Protein AF-A0A455R563-F1 (afdb_monomer_lite)

pLDDT: mean 90.57, std 9.28, range [44.03, 96.81]

Radius of gyration: 31.34 Å; chains: 1; bounding box: 54×51×94 Å

Organism: NCBI:txid1055105

Secondary structure (DSSP, 8-state):
-HHHHHHHHHHHHHHHS--TTS-HHHHHHHHHHHHHHHHHHHHHHHHHHHHHHHHHHHHHHHHHHHHHTTTSPPPHHHHHHHHHHHHHS-HHHHHHHHHHHHHHT-HHHHHHHHT-S-GGGT---SS-HHHHHHHHHHHH-TTHHHHHHHHHHHHHHHHHHHHHHHHHHHHT--HHHHHHHHHHHHHHHHHHHHHHHHHHHTT--

Foldseek 3Di:
DVLLVVLLVVLCCLLVVPDPVDDPLRSLQVSVVSLVVSLVVLVVVLVVLVVVLVVLLVVLVVVLCVLLVLPPDDDPVLLLVLLVVLQPDDLVVSQVVLLVCLQVSVSRSLSSCVPPPDVVSNDDHPDDSVVSVVSNSCVRPVCSVVSNVVSVVVSVVSVVSSVVSNVVSVVSHDVVSNVVSVVVVVVVVVVVVVCVVVVVVVVPD

Sequence (205 aa):
MGQLSSLYDSLATLHDTPDPSRTKESRALRYKQQHETATKKATQLLERATANREQLIQDARAAAYERTGLNQTLPHAEAQEMRAALRELSEEDRTKALQRASQAGDAKLLKAVLDAPSPVLIGPISMPLNTMVDVMLDNAAPDHRQDIQDAESAFTHFEIALEAFTTSTEGMRDPLLEAAAEQQQEAITKAERDLDSGGLESAAA

Structure (mmCIF, N/CA/C/O backbone):
data_AF-A0A455R563-F1
#
_entry.id   AF-A0A455R563-F1
#
loop_
_atom_site.group_PDB
_atom_site.id
_atom_site.type_symbol
_atom_site.label_atom_id
_atom_site.label_alt_id
_atom_site.label_comp_id
_atom_site.label_asym_id
_atom_site.label_entity_id
_atom_site.label_seq_id
_atom_site.pdbx_PDB_ins_code
_atom_site.Cartn_x
_atom_site.Cartn_y
_atom_site.Cartn_z
_atom_site.occupancy
_atom_site.B_iso_or_equiv
_atom_site.auth_seq_id
_atom_site.auth_comp_id
_atom_site.auth_asym_id
_atom_site.auth_atom_id
_atom_site.pdbx_PDB_model_num
ATOM 1 N N . MET A 1 1 ? 1.875 -9.307 -12.340 1.00 59.72 1 MET A N 1
ATOM 2 C CA . MET A 1 1 ? 3.165 -9.814 -12.868 1.00 59.72 1 MET A CA 1
ATOM 3 C C . MET A 1 1 ? 3.257 -9.813 -14.397 1.00 59.72 1 MET A C 1
ATOM 5 O O . MET A 1 1 ? 4.255 -9.324 -14.903 1.00 59.72 1 MET A O 1
ATOM 9 N N . GLY A 1 2 ? 2.245 -10.271 -15.153 1.00 78.44 2 GLY A N 1
ATOM 10 C CA . GLY A 1 2 ? 2.353 -10.403 -16.624 1.00 78.44 2 GLY A CA 1
ATOM 11 C C . GLY A 1 2 ? 2.725 -9.128 -17.403 1.00 78.44 2 GLY A C 1
ATOM 12 O O . GLY A 1 2 ? 3.414 -9.210 -18.412 1.00 78.44 2 GLY A O 1
ATOM 13 N N . GLN A 1 3 ? 2.342 -7.942 -16.917 1.00 85.19 3 GLN A N 1
ATOM 14 C CA . GLN A 1 3 ? 2.679 -6.678 -17.586 1.00 85.19 3 GLN A CA 1
ATOM 15 C C . GLN A 1 3 ? 4.156 -6.284 -17.423 1.00 85.19 3 GLN A C 1
ATOM 17 O O . GLN A 1 3 ? 4.771 -5.908 -18.415 1.00 85.19 3 GLN A O 1
ATOM 22 N N . LEU A 1 4 ? 4.751 -6.429 -16.230 1.00 88.00 4 LEU A N 1
ATOM 23 C CA . LEU A 1 4 ? 6.190 -6.177 -16.027 1.00 88.00 4 LEU A CA 1
ATOM 24 C C . LEU A 1 4 ? 7.048 -7.152 -16.844 1.00 88.00 4 LEU A C 1
ATOM 26 O O . LEU A 1 4 ? 7.978 -6.713 -17.510 1.00 88.00 4 LEU A O 1
ATOM 30 N N . SER A 1 5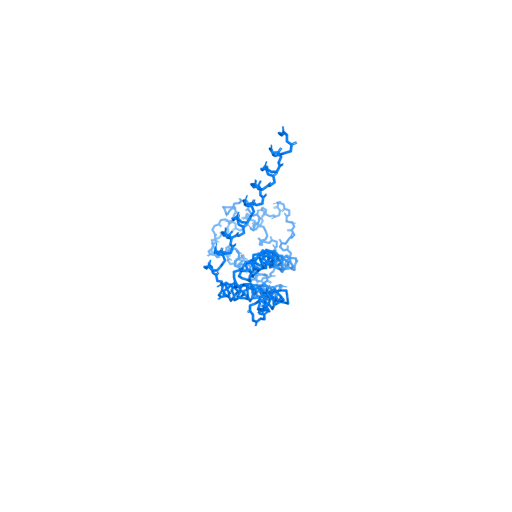 ? 6.674 -8.438 -16.880 1.00 89.88 5 SER A N 1
ATOM 31 C CA . SER A 1 5 ? 7.341 -9.434 -17.735 1.00 89.88 5 SER A CA 1
ATOM 32 C C . SER A 1 5 ? 7.300 -9.023 -19.205 1.00 89.88 5 SER A C 1
ATOM 34 O O . SER A 1 5 ? 8.330 -8.987 -19.854 1.00 89.88 5 SER A O 1
ATOM 36 N N . SER A 1 6 ? 6.138 -8.602 -19.719 1.00 91.75 6 SER A N 1
ATOM 37 C CA . SER A 1 6 ? 6.033 -8.183 -21.124 1.00 91.75 6 SER A CA 1
ATOM 38 C C . SER A 1 6 ? 6.887 -6.954 -21.469 1.00 91.75 6 SER A C 1
ATOM 40 O O . SER A 1 6 ? 7.388 -6.843 -22.587 1.00 91.75 6 SER A O 1
ATOM 42 N N . LEU A 1 7 ? 7.065 -6.028 -20.516 1.00 93.44 7 LEU A N 1
ATOM 43 C CA . LEU A 1 7 ? 7.944 -4.870 -20.689 1.00 93.44 7 LEU A CA 1
ATOM 44 C C . LEU A 1 7 ? 9.408 -5.310 -20.718 1.00 93.44 7 LEU A C 1
ATOM 46 O O . LEU A 1 7 ? 10.158 -4.854 -21.578 1.00 93.44 7 LEU A O 1
ATOM 50 N N . TYR A 1 8 ? 9.783 -6.215 -19.812 1.00 94.69 8 TYR A N 1
ATOM 51 C CA . TYR A 1 8 ? 11.108 -6.816 -19.779 1.00 94.69 8 TYR A CA 1
ATOM 52 C C . TYR A 1 8 ? 11.423 -7.548 -21.085 1.00 94.69 8 TYR A C 1
ATOM 54 O O . TYR A 1 8 ? 12.408 -7.223 -21.736 1.00 94.69 8 TYR A O 1
ATOM 62 N N . ASP A 1 9 ? 10.550 -8.456 -21.522 1.00 94.31 9 ASP A N 1
ATOM 63 C CA . ASP A 1 9 ? 10.745 -9.269 -22.726 1.00 94.31 9 ASP A CA 1
ATOM 64 C C . ASP A 1 9 ? 10.902 -8.395 -23.979 1.00 94.31 9 ASP A C 1
ATOM 66 O O . ASP A 1 9 ? 11.721 -8.677 -24.856 1.00 94.31 9 ASP A O 1
ATOM 70 N N . SER A 1 10 ? 10.156 -7.287 -24.053 1.00 92.81 10 SER A N 1
ATOM 71 C CA . SER A 1 10 ? 10.288 -6.318 -25.142 1.00 92.81 10 SER A CA 1
ATOM 72 C C . SER A 1 10 ? 11.655 -5.626 -25.150 1.00 92.81 10 SER A C 1
ATOM 74 O O . SER A 1 10 ? 12.186 -5.365 -26.230 1.00 92.81 10 SER A O 1
ATOM 76 N N . LEU A 1 11 ? 12.211 -5.295 -23.983 1.00 94.62 11 LEU A N 1
ATOM 77 C CA . LEU A 1 11 ? 13.533 -4.674 -23.867 1.00 94.62 11 LEU A CA 1
ATOM 78 C C . LEU A 1 11 ? 14.648 -5.692 -24.109 1.00 94.62 11 LEU A C 1
ATOM 80 O O . LEU A 1 11 ? 15.546 -5.422 -24.905 1.00 94.62 11 LEU A O 1
ATOM 84 N N . ALA A 1 12 ? 14.533 -6.882 -23.523 1.00 93.88 12 ALA A N 1
ATOM 85 C CA . ALA A 1 12 ? 15.448 -7.994 -23.746 1.00 93.88 12 ALA A CA 1
ATOM 86 C C . ALA A 1 12 ? 15.523 -8.353 -25.236 1.00 93.88 12 ALA A C 1
ATOM 88 O O . ALA A 1 12 ? 16.609 -8.471 -25.786 1.00 93.88 12 ALA A O 1
ATOM 89 N N . THR A 1 13 ? 14.390 -8.392 -25.946 1.00 93.75 13 THR A N 1
ATOM 90 C CA . THR A 1 13 ? 14.379 -8.621 -27.402 1.00 93.75 13 THR A CA 1
ATOM 91 C C . THR A 1 13 ? 15.177 -7.551 -28.156 1.00 93.75 13 THR A C 1
ATOM 93 O O . THR A 1 13 ? 15.953 -7.880 -29.052 1.00 93.75 13 THR A O 1
ATOM 96 N N . LEU A 1 14 ? 15.024 -6.267 -27.806 1.00 91.50 14 LEU A N 1
ATOM 97 C CA . LEU A 1 14 ? 15.777 -5.180 -28.447 1.00 91.50 14 LEU A CA 1
ATOM 98 C C . LEU A 1 14 ? 17.282 -5.268 -28.182 1.00 91.50 14 LEU A C 1
ATOM 100 O O . LEU A 1 14 ? 18.069 -4.891 -29.051 1.00 91.50 14 LEU A O 1
ATOM 104 N N . HIS A 1 15 ? 17.658 -5.744 -26.998 1.00 91.50 15 HIS A N 1
ATOM 105 C CA . HIS A 1 15 ? 19.042 -5.923 -26.587 1.00 91.50 15 HIS A CA 1
ATOM 106 C C . HIS A 1 15 ? 19.681 -7.163 -27.242 1.00 91.50 15 HIS A C 1
ATOM 108 O O . HIS A 1 15 ? 20.734 -7.061 -27.871 1.00 91.50 15 HIS A O 1
ATOM 114 N N . ASP A 1 16 ? 19.012 -8.314 -27.167 1.00 92.00 16 ASP A N 1
ATOM 115 C CA . ASP A 1 16 ? 19.553 -9.622 -27.556 1.00 92.00 16 ASP A CA 1
ATOM 116 C C . ASP A 1 16 ? 19.431 -9.906 -29.058 1.00 92.00 16 ASP A C 1
ATOM 118 O O . ASP A 1 16 ? 20.222 -10.669 -29.617 1.00 92.00 16 ASP A O 1
ATOM 122 N N . THR A 1 17 ? 18.468 -9.275 -29.740 1.00 90.94 17 THR A N 1
ATOM 123 C CA . THR A 1 17 ? 18.277 -9.399 -31.197 1.00 90.94 17 THR A CA 1
ATOM 124 C C . THR A 1 17 ? 18.454 -8.054 -31.910 1.00 90.94 17 THR A C 1
ATOM 126 O O . THR A 1 17 ? 17.503 -7.479 -32.450 1.00 90.94 17 THR A O 1
ATOM 129 N N . PRO A 1 18 ? 19.684 -7.509 -31.929 1.00 84.44 18 PRO A N 1
ATOM 130 C CA . PRO A 1 18 ? 19.941 -6.207 -32.514 1.00 84.44 18 PRO A CA 1
ATOM 131 C C . PRO A 1 18 ? 19.769 -6.235 -34.037 1.00 84.44 18 PRO A C 1
ATOM 133 O O . PRO A 1 18 ? 20.354 -7.058 -34.740 1.00 84.44 18 PRO A O 1
ATOM 136 N N . ASP A 1 19 ? 19.013 -5.269 -34.557 1.00 87.31 19 ASP A N 1
ATOM 137 C CA . ASP A 1 19 ? 18.806 -5.070 -35.993 1.00 87.31 19 ASP A CA 1
ATOM 138 C C . ASP A 1 19 ? 20.161 -4.870 -36.714 1.00 87.31 19 ASP A C 1
ATOM 140 O O . ASP A 1 19 ? 20.887 -3.915 -36.397 1.00 87.31 19 ASP A O 1
ATOM 144 N N . PRO A 1 20 ? 20.542 -5.750 -37.660 1.00 87.06 20 PRO A N 1
ATOM 145 C CA . PRO A 1 20 ? 21.831 -5.665 -38.344 1.00 87.06 20 PRO A CA 1
ATOM 146 C C . PRO A 1 20 ? 21.908 -4.491 -39.327 1.00 87.06 20 PRO A C 1
ATOM 148 O O . PRO A 1 20 ? 23.004 -4.106 -39.722 1.00 87.06 20 PRO A O 1
ATOM 151 N N . SER A 1 21 ? 20.768 -3.909 -39.714 1.00 90.06 21 SER A N 1
ATOM 152 C CA . SER A 1 21 ? 20.710 -2.760 -40.626 1.00 90.06 21 SER A CA 1
ATOM 153 C C . SER A 1 21 ? 20.986 -1.417 -39.939 1.00 90.06 21 SER A C 1
ATOM 155 O O . SER A 1 21 ? 21.122 -0.396 -40.612 1.00 90.06 21 SER A O 1
ATOM 157 N N . ARG A 1 22 ? 21.086 -1.399 -38.603 1.00 87.44 22 ARG A N 1
ATOM 158 C CA . ARG A 1 22 ? 21.269 -0.185 -37.797 1.00 87.44 22 ARG A CA 1
ATOM 159 C C . ARG A 1 22 ? 22.672 -0.083 -37.212 1.00 87.44 22 ARG A C 1
ATOM 161 O O . ARG A 1 22 ? 23.280 -1.082 -36.826 1.00 87.44 22 ARG A O 1
ATOM 168 N N . THR A 1 23 ? 23.146 1.153 -37.066 1.00 90.31 23 THR A N 1
ATOM 169 C CA . THR A 1 23 ? 24.385 1.449 -36.336 1.00 90.31 23 THR A CA 1
ATOM 170 C C . THR A 1 23 ? 24.233 1.152 -34.843 1.00 90.31 23 THR A C 1
ATOM 172 O O . THR A 1 23 ? 23.120 1.023 -34.323 1.00 90.31 23 THR A O 1
ATOM 175 N N . LYS A 1 24 ? 25.357 1.039 -34.130 1.00 89.75 24 LYS A N 1
ATOM 176 C CA . LYS A 1 24 ? 25.353 0.766 -32.685 1.00 89.75 24 LYS A CA 1
ATOM 177 C C . LYS A 1 24 ? 24.677 1.901 -31.910 1.00 89.75 24 LYS A C 1
ATOM 179 O O . LYS A 1 24 ? 23.853 1.634 -31.044 1.00 89.75 24 LYS A O 1
ATOM 184 N N . GLU A 1 25 ? 24.947 3.134 -32.312 1.00 89.88 25 GLU A N 1
ATOM 185 C CA . GLU A 1 25 ? 24.402 4.380 -31.774 1.00 89.88 25 GLU A CA 1
ATOM 186 C C . GLU A 1 25 ? 22.880 4.444 -31.981 1.00 89.88 25 GLU A C 1
ATOM 188 O O . GLU A 1 25 ? 22.122 4.663 -31.039 1.00 89.88 25 GLU A O 1
ATOM 193 N N . SER A 1 26 ? 22.395 4.137 -33.193 1.00 88.31 26 SER A N 1
ATOM 194 C CA . SER A 1 26 ? 20.953 4.110 -33.485 1.00 88.31 26 SER A CA 1
ATOM 195 C C . SER A 1 26 ? 20.208 3.040 -32.677 1.00 88.31 26 SER A C 1
ATOM 197 O O . SER A 1 26 ? 19.062 3.247 -32.267 1.00 88.31 26 SER A O 1
ATOM 199 N N . ARG A 1 27 ? 20.843 1.887 -32.428 1.00 90.44 27 ARG A N 1
ATOM 200 C CA . ARG A 1 27 ? 20.271 0.833 -31.576 1.00 90.44 27 ARG A CA 1
ATOM 201 C C . ARG A 1 27 ? 20.224 1.249 -30.109 1.00 90.44 27 ARG A C 1
ATOM 203 O O . ARG A 1 27 ? 19.182 1.056 -29.490 1.00 90.44 27 ARG A O 1
ATOM 210 N N . ALA A 1 28 ? 21.293 1.857 -29.594 1.00 91.31 28 ALA A N 1
ATOM 211 C CA . ALA A 1 28 ? 21.350 2.373 -28.228 1.00 91.31 28 ALA A CA 1
ATOM 212 C C . ALA A 1 28 ? 20.262 3.432 -27.980 1.00 91.31 28 ALA A C 1
ATOM 214 O O . ALA A 1 28 ? 19.491 3.316 -27.030 1.00 91.31 28 ALA A O 1
ATOM 215 N N . LEU A 1 29 ? 20.094 4.388 -28.901 1.00 90.69 29 LEU A N 1
ATOM 216 C CA . LEU A 1 29 ? 19.028 5.392 -28.817 1.00 90.69 29 LEU A CA 1
ATOM 217 C C . LEU A 1 29 ? 17.626 4.764 -28.830 1.00 90.69 29 LEU A C 1
ATOM 219 O O . LEU A 1 29 ? 16.754 5.153 -28.052 1.00 90.69 29 LEU A O 1
ATOM 223 N N . ARG A 1 30 ? 17.398 3.763 -29.690 1.00 91.69 30 ARG A N 1
ATOM 224 C CA . ARG A 1 30 ? 16.121 3.034 -29.729 1.00 91.69 30 ARG A CA 1
ATOM 225 C C . ARG A 1 30 ? 15.855 2.293 -28.419 1.00 91.69 30 ARG A C 1
ATOM 227 O O . ARG A 1 30 ? 14.716 2.305 -27.954 1.00 91.69 30 ARG A O 1
ATOM 234 N N . TYR A 1 31 ? 16.873 1.649 -27.848 1.00 94.25 31 TYR A N 1
ATOM 235 C CA . TYR A 1 31 ? 16.756 0.989 -26.551 1.00 94.25 31 TYR A CA 1
ATOM 236 C C . TYR A 1 31 ? 16.394 2.008 -25.468 1.00 94.25 31 TYR A C 1
ATOM 238 O O . TYR A 1 31 ? 15.388 1.815 -24.792 1.00 94.25 31 TYR A O 1
ATOM 246 N N . LYS A 1 32 ? 17.114 3.136 -25.380 1.00 94.38 32 LYS A N 1
ATOM 247 C CA . LYS A 1 32 ? 16.829 4.231 -24.438 1.00 94.38 32 LYS A CA 1
ATOM 248 C C . LYS A 1 32 ? 15.373 4.696 -24.496 1.00 94.38 32 LYS A C 1
ATOM 250 O O . LYS A 1 32 ? 14.697 4.727 -23.473 1.00 94.38 32 LYS A O 1
ATOM 255 N N . GLN A 1 33 ? 14.853 4.989 -25.687 1.00 94.12 33 GLN A N 1
ATOM 256 C CA . GLN A 1 33 ? 13.465 5.444 -25.862 1.00 94.12 33 GLN A CA 1
ATOM 257 C C . GLN A 1 33 ? 12.433 4.409 -25.378 1.00 94.12 33 GLN A C 1
ATOM 259 O O . GLN A 1 33 ? 11.413 4.749 -24.768 1.00 94.12 33 GLN A O 1
ATOM 264 N N . GLN A 1 34 ? 12.683 3.127 -25.658 1.00 94.88 34 GLN A N 1
ATOM 265 C CA . GLN A 1 34 ? 11.810 2.043 -25.206 1.00 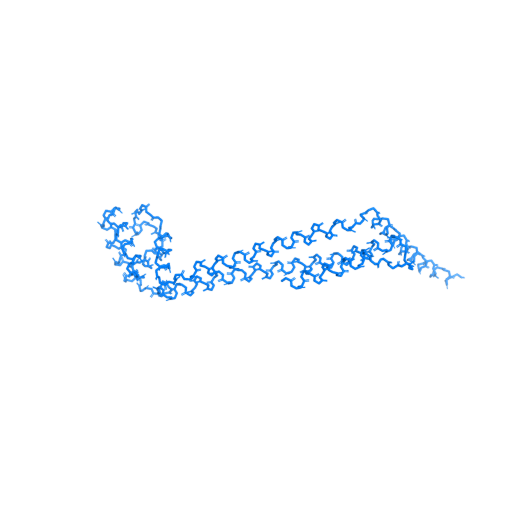94.88 34 GLN A CA 1
ATOM 266 C C . GLN A 1 34 ? 11.941 1.812 -23.702 1.00 94.88 34 GLN A C 1
ATOM 268 O O . GLN A 1 34 ? 10.928 1.597 -23.039 1.00 94.88 34 GLN A O 1
ATOM 273 N N . HIS A 1 35 ? 13.151 1.937 -23.158 1.00 96.06 35 HIS A N 1
ATOM 274 C CA . HIS A 1 35 ? 13.427 1.875 -21.731 1.00 96.06 35 HIS A CA 1
ATOM 275 C C . HIS A 1 35 ? 12.670 2.972 -20.979 1.00 96.06 35 HIS A C 1
ATOM 277 O O . HIS A 1 35 ? 11.896 2.663 -20.085 1.00 96.06 35 HIS A O 1
ATOM 283 N N . GLU A 1 36 ? 12.775 4.236 -21.397 1.00 96.00 36 GLU A N 1
ATOM 284 C CA . GLU A 1 36 ? 12.037 5.357 -20.792 1.00 96.00 36 GLU A CA 1
ATOM 285 C C . GLU A 1 36 ? 10.518 5.131 -20.810 1.00 96.00 36 GLU A C 1
ATOM 287 O O . GLU A 1 36 ? 9.820 5.363 -19.817 1.00 96.00 36 GLU A O 1
ATOM 292 N N . THR A 1 37 ? 9.996 4.617 -21.928 1.00 95.75 37 THR A N 1
ATOM 293 C CA . THR A 1 37 ? 8.576 4.268 -22.056 1.00 95.75 37 THR A CA 1
ATOM 294 C C . THR A 1 37 ? 8.184 3.142 -21.098 1.00 95.75 37 THR A C 1
ATOM 296 O O . THR A 1 37 ? 7.121 3.203 -20.470 1.00 95.75 37 THR A O 1
ATOM 299 N N . ALA A 1 38 ? 9.017 2.108 -20.985 1.00 95.81 38 ALA A N 1
ATOM 300 C CA . ALA A 1 38 ? 8.787 0.973 -20.104 1.00 95.81 38 ALA A CA 1
ATOM 301 C C . ALA A 1 38 ? 8.866 1.385 -18.628 1.00 95.81 38 ALA A C 1
ATOM 303 O O . ALA A 1 38 ? 7.960 1.047 -17.871 1.00 95.81 38 ALA A O 1
ATOM 304 N N . THR A 1 39 ? 9.851 2.199 -18.246 1.00 95.44 39 THR A N 1
ATOM 305 C CA . THR A 1 39 ? 9.996 2.764 -16.898 1.00 95.44 39 THR A CA 1
ATOM 306 C C . THR A 1 39 ? 8.779 3.592 -16.516 1.00 95.44 39 THR A C 1
ATOM 308 O O . THR A 1 39 ? 8.195 3.364 -15.461 1.00 95.44 39 THR A O 1
ATOM 311 N N . LYS A 1 40 ? 8.298 4.475 -17.402 1.00 96.12 40 LYS A N 1
ATOM 312 C CA . LYS A 1 40 ? 7.075 5.251 -17.145 1.00 96.12 40 LYS A CA 1
ATOM 313 C C . LYS A 1 40 ? 5.861 4.350 -16.899 1.00 96.12 40 LYS A C 1
ATOM 315 O O . LYS A 1 40 ? 5.066 4.615 -15.999 1.00 96.12 40 LYS A O 1
ATOM 320 N N . LYS A 1 41 ? 5.704 3.281 -17.687 1.00 96.12 41 LYS A N 1
ATOM 321 C CA . LYS A 1 41 ? 4.632 2.295 -17.474 1.00 96.12 41 LYS A CA 1
ATOM 322 C C . LYS A 1 41 ? 4.820 1.546 -16.156 1.00 96.12 41 LYS A C 1
ATOM 324 O O . LYS A 1 41 ? 3.844 1.349 -15.444 1.00 96.12 41 LYS A O 1
ATOM 329 N N . ALA A 1 42 ? 6.044 1.160 -15.812 1.00 94.50 42 ALA A N 1
ATOM 330 C CA . ALA A 1 42 ? 6.360 0.474 -14.567 1.00 94.50 42 ALA A CA 1
ATOM 331 C C . ALA A 1 42 ? 6.034 1.346 -13.337 1.00 94.50 42 ALA A C 1
ATOM 333 O O . ALA A 1 42 ? 5.401 0.859 -12.402 1.00 94.50 42 ALA A O 1
ATOM 334 N N . THR A 1 43 ? 6.325 2.652 -13.383 1.00 94.38 43 THR A N 1
ATOM 335 C CA . THR A 1 43 ? 5.897 3.624 -12.359 1.00 94.38 43 THR A CA 1
ATOM 336 C C . THR A 1 43 ? 4.375 3.687 -12.228 1.00 94.38 43 THR A C 1
ATOM 338 O O . THR A 1 43 ? 3.853 3.616 -11.121 1.00 94.38 43 THR A O 1
ATOM 341 N N . GLN A 1 44 ? 3.636 3.729 -13.341 1.00 96.00 44 GLN A N 1
ATOM 342 C CA . GLN A 1 44 ? 2.166 3.695 -13.300 1.00 96.00 44 GLN A CA 1
ATOM 343 C C . GLN A 1 44 ? 1.624 2.388 -12.701 1.00 96.00 44 GLN A C 1
ATOM 345 O O . GLN A 1 44 ? 0.573 2.385 -12.061 1.00 96.00 44 GLN A O 1
ATOM 350 N N . LEU A 1 45 ? 2.310 1.261 -12.917 1.00 94.94 45 LEU A N 1
ATOM 351 C CA . LEU A 1 45 ? 1.948 -0.007 -12.281 1.00 94.94 45 LEU A CA 1
ATOM 352 C C . LEU A 1 45 ? 2.194 0.030 -10.776 1.00 94.94 45 LEU A C 1
ATOM 354 O O . LEU A 1 45 ? 1.354 -0.476 -10.038 1.00 94.94 45 LEU A O 1
ATOM 358 N N . LEU A 1 46 ? 3.286 0.657 -10.330 1.00 94.94 46 LEU A N 1
ATOM 359 C CA . LEU A 1 46 ? 3.557 0.871 -8.911 1.00 94.94 46 LEU A CA 1
ATOM 360 C C . LEU A 1 46 ? 2.473 1.721 -8.253 1.00 94.94 46 LEU A C 1
ATOM 362 O O . LEU A 1 46 ? 1.911 1.299 -7.251 1.00 94.94 46 LEU A O 1
ATOM 366 N N . GLU A 1 47 ? 2.114 2.861 -8.842 1.00 95.81 47 GLU A N 1
ATOM 367 C CA . GLU A 1 47 ? 1.041 3.724 -8.325 1.00 95.81 47 GLU A CA 1
ATOM 368 C C . GLU A 1 47 ? -0.279 2.956 -8.165 1.00 95.81 47 GLU A C 1
ATOM 370 O O . GLU A 1 47 ? -0.935 3.031 -7.124 1.00 95.81 47 GLU A O 1
ATOM 375 N N . ARG A 1 48 ? -0.649 2.153 -9.173 1.00 95.31 48 ARG A N 1
ATOM 376 C CA . ARG A 1 48 ? -1.849 1.305 -9.120 1.00 95.31 48 ARG A CA 1
ATOM 377 C C . ARG A 1 48 ? -1.746 0.214 -8.061 1.00 95.31 48 ARG A C 1
ATOM 379 O O . ARG A 1 48 ? -2.732 -0.049 -7.382 1.00 95.31 48 ARG A O 1
ATOM 386 N N . ALA A 1 49 ? -0.590 -0.433 -7.934 1.00 94.69 49 ALA A N 1
ATOM 387 C CA . ALA A 1 49 ? -0.367 -1.466 -6.930 1.00 94.69 49 ALA A CA 1
ATOM 388 C C . ALA A 1 49 ? -0.455 -0.888 -5.511 1.00 94.69 49 ALA A C 1
ATOM 390 O O . ALA A 1 49 ? -1.086 -1.502 -4.655 1.00 94.69 49 ALA A O 1
ATOM 391 N N . THR A 1 50 ? 0.096 0.309 -5.284 1.00 95.50 50 THR A N 1
ATOM 392 C CA . THR A 1 50 ? 0.015 1.025 -4.004 1.00 95.50 50 THR A CA 1
ATOM 393 C C . THR A 1 50 ? -1.431 1.349 -3.651 1.00 95.50 50 THR A C 1
ATOM 395 O O . THR A 1 50 ? -1.884 0.989 -2.567 1.00 95.50 50 THR A O 1
ATOM 398 N N . ALA A 1 51 ? -2.180 1.942 -4.587 1.00 96.31 51 ALA A N 1
ATOM 399 C CA . ALA A 1 51 ? -3.594 2.247 -4.380 1.00 96.31 51 ALA A CA 1
ATOM 400 C C . ALA A 1 51 ? -4.421 0.977 -4.115 1.00 96.31 51 ALA A C 1
ATOM 402 O O . ALA A 1 51 ? -5.261 0.955 -3.221 1.00 96.31 51 ALA A O 1
ATOM 403 N N . ASN A 1 52 ? -4.154 -0.108 -4.850 1.00 95.50 52 ASN A N 1
ATOM 404 C CA . ASN A 1 52 ? -4.841 -1.381 -4.650 1.00 95.50 52 ASN A CA 1
ATOM 405 C C . ASN A 1 52 ? -4.515 -2.010 -3.285 1.00 95.50 52 ASN A C 1
ATOM 407 O O . ASN A 1 52 ? -5.415 -2.498 -2.612 1.00 95.50 52 ASN A O 1
ATOM 411 N N . ARG A 1 53 ? -3.249 -1.971 -2.845 1.00 96.81 53 ARG A N 1
ATOM 412 C CA . ARG A 1 53 ? -2.848 -2.427 -1.503 1.00 96.81 53 ARG A CA 1
ATOM 413 C C . ARG A 1 53 ? -3.592 -1.646 -0.423 1.00 96.81 53 ARG A C 1
ATOM 415 O O . ARG A 1 53 ? -4.138 -2.244 0.496 1.00 96.81 53 ARG A O 1
ATOM 422 N N . GLU A 1 54 ? -3.604 -0.319 -0.527 1.00 96.50 54 GLU A N 1
ATOM 423 C CA . GLU A 1 54 ? -4.298 0.542 0.434 1.00 96.50 54 GLU A CA 1
ATOM 424 C C . GLU A 1 54 ? -5.794 0.238 0.484 1.00 96.50 54 GLU A C 1
ATOM 426 O O . GLU A 1 54 ? -6.340 0.108 1.578 1.00 96.50 54 GLU A O 1
ATOM 431 N N . GLN A 1 55 ? -6.428 0.048 -0.675 1.00 96.56 55 GLN A N 1
ATOM 432 C CA . GLN A 1 55 ? -7.835 -0.329 -0.754 1.00 96.56 55 GLN A CA 1
ATOM 433 C C . GLN A 1 55 ? -8.099 -1.684 -0.087 1.00 96.56 55 GLN A C 1
ATOM 435 O O . GLN A 1 55 ? -8.984 -1.773 0.754 1.00 96.56 55 GLN A O 1
ATOM 440 N N . LEU A 1 56 ? -7.301 -2.716 -0.382 1.00 95.31 56 LEU A N 1
ATOM 441 C CA . LEU A 1 56 ? -7.461 -4.046 0.220 1.00 95.31 56 LEU A CA 1
ATOM 442 C C . LEU A 1 56 ? -7.320 -4.013 1.749 1.00 95.31 56 LEU A C 1
ATOM 444 O O . LEU A 1 56 ? -8.118 -4.623 2.457 1.00 95.31 56 LEU A O 1
ATOM 448 N N . ILE A 1 57 ? -6.346 -3.261 2.270 1.00 94.69 57 ILE A N 1
ATOM 449 C CA . ILE A 1 57 ? -6.164 -3.087 3.719 1.00 94.69 57 ILE A CA 1
ATOM 450 C C . ILE A 1 57 ? -7.357 -2.341 4.331 1.00 94.69 57 ILE A C 1
ATOM 452 O O . ILE A 1 57 ? -7.827 -2.706 5.412 1.00 94.69 57 ILE A O 1
ATOM 456 N N . GLN A 1 58 ? -7.847 -1.290 3.668 1.00 94.50 58 GLN A N 1
ATOM 457 C CA . GLN A 1 58 ? -9.019 -0.543 4.124 1.00 94.50 58 GLN A CA 1
ATOM 458 C C . GLN A 1 58 ? -10.278 -1.409 4.119 1.00 94.50 58 GLN A C 1
ATOM 460 O O . GLN A 1 58 ? -11.012 -1.378 5.102 1.00 94.50 58 GLN A O 1
ATOM 465 N N . ASP A 1 59 ? -10.493 -2.213 3.079 1.00 94.25 59 ASP A N 1
ATOM 466 C CA . ASP A 1 59 ? -11.642 -3.111 2.951 1.00 94.25 59 ASP A CA 1
ATOM 467 C C . ASP A 1 59 ? -11.611 -4.207 4.021 1.00 94.25 59 ASP A C 1
ATOM 469 O O . ASP A 1 59 ? -12.614 -4.430 4.702 1.00 94.25 59 ASP A O 1
ATOM 473 N N . ALA A 1 60 ? -10.448 -4.830 4.249 1.00 93.62 60 ALA A N 1
ATOM 474 C CA . ALA A 1 60 ? -10.267 -5.822 5.310 1.00 93.62 60 ALA A CA 1
ATOM 475 C C . ALA A 1 60 ? -10.569 -5.226 6.696 1.00 93.62 60 ALA A C 1
ATOM 477 O O . ALA A 1 60 ? -11.293 -5.819 7.501 1.00 93.62 60 ALA A O 1
ATOM 478 N N . ARG A 1 61 ? -10.080 -4.006 6.967 1.00 91.75 61 ARG A N 1
ATOM 479 C CA . ARG A 1 61 ? -10.386 -3.287 8.213 1.00 91.75 61 ARG A CA 1
ATOM 480 C C . ARG A 1 61 ? -11.857 -2.904 8.306 1.00 91.75 61 ARG A C 1
ATOM 482 O O . ARG A 1 61 ? -12.454 -3.108 9.355 1.00 91.75 61 ARG A O 1
ATOM 489 N N . ALA A 1 62 ? -12.453 -2.370 7.246 1.00 92.88 62 ALA A N 1
ATOM 490 C CA . ALA A 1 62 ? -13.855 -1.967 7.234 1.00 92.88 62 ALA A CA 1
ATOM 491 C C . ALA A 1 62 ? -14.775 -3.164 7.506 1.00 92.88 62 ALA A C 1
ATOM 493 O O . ALA A 1 62 ? -15.652 -3.072 8.364 1.00 92.88 62 ALA A O 1
ATOM 494 N N . ALA A 1 63 ? -14.511 -4.307 6.868 1.00 93.00 63 ALA A N 1
ATOM 495 C CA . ALA A 1 63 ? -15.231 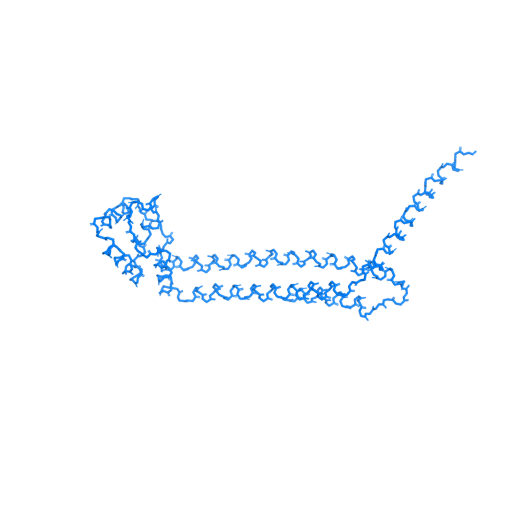-5.551 7.112 1.00 93.00 63 ALA A CA 1
ATOM 496 C C . ALA A 1 63 ? -15.070 -6.036 8.565 1.00 93.00 63 ALA A C 1
ATOM 498 O O . ALA A 1 63 ? -16.042 -6.461 9.192 1.00 93.00 63 ALA A O 1
ATOM 499 N N . ALA A 1 64 ? -13.868 -5.933 9.143 1.00 94.31 64 ALA A N 1
ATOM 500 C CA . ALA A 1 64 ? -13.637 -6.270 10.548 1.00 94.31 64 ALA A CA 1
ATOM 501 C C . ALA A 1 64 ? -14.378 -5.311 11.508 1.00 94.31 64 ALA A C 1
ATOM 503 O O . ALA A 1 64 ? -14.983 -5.743 12.494 1.00 94.31 64 ALA A O 1
ATOM 504 N N . TYR A 1 65 ? -14.402 -4.011 11.199 1.00 94.12 65 TYR A N 1
ATOM 505 C CA . TYR A 1 65 ? -15.153 -2.998 11.949 1.00 94.12 65 TYR A CA 1
ATOM 506 C C . TYR A 1 65 ? -16.670 -3.201 11.858 1.00 94.12 65 TYR A C 1
ATOM 508 O O . TYR A 1 65 ? -17.383 -2.953 12.830 1.00 94.12 65 TYR A O 1
ATOM 516 N N . GLU A 1 66 ? -17.171 -3.666 10.716 1.00 94.12 66 GLU A N 1
ATOM 517 C CA . GLU A 1 66 ? -18.580 -4.011 10.534 1.00 94.12 66 GLU A CA 1
ATOM 518 C C . GLU A 1 66 ? -18.969 -5.233 11.369 1.00 94.12 66 GLU A C 1
ATOM 520 O O . GLU A 1 66 ? -19.958 -5.186 12.099 1.00 94.12 66 GLU A O 1
ATOM 525 N N . ARG A 1 67 ? -18.153 -6.295 11.348 1.00 93.25 67 ARG A N 1
ATOM 526 C CA . ARG A 1 67 ? -18.390 -7.508 12.153 1.00 93.25 67 ARG A CA 1
ATOM 527 C C . ARG A 1 67 ? -18.353 -7.244 13.656 1.00 93.25 67 ARG A C 1
ATOM 529 O O . ARG A 1 67 ? -19.095 -7.871 14.405 1.00 93.25 67 ARG A O 1
ATOM 536 N N . THR A 1 68 ? -17.502 -6.321 14.095 1.00 93.06 68 THR A N 1
ATOM 537 C CA . THR A 1 68 ? -17.427 -5.903 15.500 1.00 93.06 68 THR A CA 1
ATOM 538 C C . THR A 1 68 ? -18.494 -4.884 15.884 1.00 93.06 68 THR A C 1
ATOM 540 O O . THR A 1 68 ? -18.738 -4.705 17.069 1.00 93.06 68 THR A O 1
ATOM 543 N N . GLY A 1 69 ? -19.128 -4.196 14.931 1.00 92.88 69 GLY A N 1
ATOM 544 C CA . GLY A 1 69 ? -20.039 -3.082 15.207 1.00 92.88 69 GLY A CA 1
ATOM 545 C C . GLY A 1 69 ? -19.337 -1.787 15.640 1.00 92.88 69 GLY A C 1
ATOM 546 O O . GLY A 1 69 ? -20.004 -0.825 16.016 1.00 92.88 69 GLY A O 1
ATOM 547 N N . LEU A 1 70 ? -18.002 -1.719 15.559 1.00 92.75 70 LEU A N 1
ATOM 548 C CA . LEU A 1 70 ? -17.219 -0.511 15.863 1.00 92.75 70 LEU A CA 1
ATOM 549 C C . LEU A 1 70 ? -17.442 0.619 14.843 1.00 92.75 70 LEU A C 1
ATOM 551 O O . LEU A 1 70 ? -17.109 1.775 15.114 1.00 92.75 70 LEU A O 1
ATOM 555 N N . ASN A 1 71 ? -18.010 0.305 13.677 1.00 92.81 71 ASN A N 1
ATOM 556 C CA . ASN A 1 71 ? -18.436 1.288 12.681 1.00 92.81 71 ASN A CA 1
ATOM 557 C C . ASN A 1 71 ? -19.767 1.983 13.028 1.00 92.81 71 ASN A C 1
ATOM 559 O O . ASN A 1 71 ? -20.103 2.988 12.402 1.00 92.81 71 ASN A O 1
ATOM 563 N N . GLN A 1 72 ? -20.528 1.477 14.003 1.00 90.94 72 GLN A N 1
ATOM 564 C CA . GLN A 1 72 ? -21.826 2.044 14.354 1.00 90.94 72 GLN A CA 1
ATOM 565 C C . GLN A 1 72 ? -21.674 3.371 15.103 1.00 90.94 72 GLN A C 1
ATOM 567 O O . GLN A 1 72 ? -20.752 3.580 15.895 1.00 90.94 72 GLN A O 1
ATOM 572 N N . THR A 1 73 ? -22.612 4.288 14.867 1.00 90.25 73 THR A N 1
ATOM 573 C CA . THR A 1 73 ? -22.690 5.549 15.605 1.00 90.25 73 THR A CA 1
ATOM 574 C C . THR A 1 73 ? -23.291 5.316 16.984 1.00 90.25 73 THR A C 1
ATOM 576 O O . THR A 1 73 ? -24.419 4.832 17.091 1.00 90.25 73 THR A O 1
ATOM 579 N N . LEU A 1 74 ? -22.573 5.721 18.029 1.00 92.25 74 LEU A N 1
ATOM 580 C CA . LEU A 1 74 ? -23.076 5.701 19.398 1.00 92.25 74 LEU A CA 1
ATOM 581 C C . LEU A 1 74 ? -23.683 7.073 19.756 1.00 92.25 74 LEU A C 1
ATOM 583 O O . LEU A 1 74 ? -23.014 8.094 19.557 1.00 92.25 74 LEU A O 1
ATOM 587 N N . PRO A 1 75 ? -24.921 7.145 20.286 1.00 94.81 75 PRO A N 1
ATOM 588 C CA . PRO A 1 75 ? -25.508 8.402 20.739 1.00 94.81 75 PRO A CA 1
ATOM 589 C C . PRO A 1 75 ? -24.620 9.115 21.765 1.00 94.81 75 PRO A C 1
ATOM 591 O O . PRO A 1 75 ? -24.064 8.491 22.668 1.00 94.81 75 PRO A O 1
ATOM 594 N N . HIS A 1 76 ? -24.514 10.444 21.663 1.00 92.25 76 HIS A N 1
ATOM 595 C CA . HIS A 1 76 ? -23.572 11.211 22.486 1.00 92.25 76 HIS A CA 1
ATOM 596 C C . HIS A 1 76 ? -23.826 11.072 23.993 1.00 92.25 76 HIS A C 1
ATOM 598 O O . HIS A 1 76 ? -22.869 10.969 24.755 1.00 92.25 76 HIS A O 1
ATOM 604 N N . ALA A 1 77 ? -25.095 11.047 24.413 1.00 93.88 77 ALA A N 1
ATOM 605 C CA . ALA A 1 77 ? -25.470 10.876 25.817 1.00 93.88 77 ALA A CA 1
ATOM 606 C C . ALA A 1 77 ? -24.997 9.517 26.365 1.00 93.88 77 ALA A C 1
ATOM 608 O O . ALA A 1 77 ? -24.292 9.478 27.367 1.00 93.88 77 ALA A O 1
ATOM 609 N N . GLU A 1 78 ? -25.275 8.428 25.641 1.00 94.62 78 GLU A N 1
ATOM 610 C CA . GLU A 1 78 ? -24.842 7.068 26.001 1.00 94.62 78 GLU A CA 1
ATOM 611 C C . GLU A 1 78 ? -23.305 6.973 26.061 1.00 94.62 78 GLU A C 1
ATOM 613 O O . GLU A 1 78 ? -22.738 6.457 27.024 1.00 94.62 78 GLU A O 1
ATOM 618 N N . ALA A 1 79 ? -22.606 7.565 25.086 1.00 94.50 79 ALA A N 1
ATOM 619 C CA . ALA A 1 79 ? -21.144 7.618 25.082 1.00 94.50 79 ALA A CA 1
ATOM 620 C C . ALA A 1 79 ? -20.572 8.407 26.276 1.00 94.50 79 ALA A C 1
ATOM 622 O O . ALA A 1 79 ? -19.538 8.031 26.833 1.00 94.50 79 ALA A O 1
ATOM 623 N N . GLN A 1 80 ? -21.208 9.518 26.667 1.00 93.88 80 GLN A N 1
ATOM 624 C CA . GLN A 1 80 ? -20.792 10.310 27.827 1.00 93.88 80 GLN A CA 1
ATOM 625 C C . GLN A 1 80 ? -20.994 9.553 29.141 1.00 93.88 80 GLN A C 1
ATOM 627 O O . GLN A 1 80 ? -20.093 9.585 29.978 1.00 93.88 80 GLN A O 1
ATOM 632 N N . GLU A 1 81 ? -22.117 8.853 29.306 1.00 94.38 81 GLU A N 1
ATOM 633 C CA . GLU A 1 81 ? -22.401 8.035 30.492 1.00 94.38 81 GLU A CA 1
ATOM 634 C C . GLU A 1 81 ? -21.357 6.928 30.669 1.00 94.38 81 GLU A C 1
ATOM 636 O O . GLU A 1 81 ? -20.770 6.794 31.744 1.00 94.38 81 GLU A O 1
ATOM 641 N N . MET A 1 82 ? -21.031 6.205 29.593 1.00 95.31 82 MET A N 1
ATOM 642 C CA . MET A 1 82 ? -19.985 5.176 29.611 1.00 95.31 82 MET A CA 1
ATOM 643 C C . MET A 1 82 ? -18.616 5.750 30.004 1.00 95.31 82 MET A C 1
ATOM 645 O O . MET A 1 82 ? -17.916 5.188 30.847 1.00 95.31 82 MET A O 1
ATOM 649 N N . ARG A 1 83 ? -18.227 6.901 29.438 1.00 94.69 83 ARG A N 1
ATOM 650 C CA . ARG A 1 83 ? -16.959 7.574 29.783 1.00 94.69 83 ARG A CA 1
ATOM 651 C C . ARG A 1 83 ? -16.936 8.070 31.228 1.00 94.69 83 ARG A C 1
ATOM 653 O O . ARG A 1 83 ? -15.890 7.993 31.869 1.00 94.69 83 ARG A O 1
ATOM 660 N N . ALA A 1 84 ? -18.053 8.596 31.730 1.00 93.12 84 ALA A N 1
ATOM 661 C CA . ALA A 1 84 ? -18.169 9.055 33.110 1.00 93.12 84 ALA A CA 1
ATOM 662 C C . ALA A 1 84 ? -17.988 7.885 34.085 1.00 93.12 84 ALA A C 1
ATOM 664 O O . ALA A 1 84 ? -17.138 7.973 34.969 1.00 93.12 84 ALA A O 1
ATOM 665 N N . ALA A 1 85 ? -18.672 6.762 33.839 1.00 93.56 85 ALA A N 1
ATOM 666 C CA . ALA A 1 85 ? -18.523 5.544 34.630 1.00 93.56 85 ALA A CA 1
ATOM 667 C C . ALA A 1 85 ? -17.075 5.023 34.630 1.00 93.56 85 ALA A C 1
ATOM 669 O O . ALA A 1 85 ? -16.540 4.671 35.677 1.00 93.56 85 ALA A O 1
ATOM 670 N N . LEU A 1 86 ? -16.396 5.030 33.475 1.00 93.69 86 LEU A N 1
ATOM 671 C CA . LEU A 1 86 ? -14.986 4.634 33.397 1.00 93.69 86 LEU A CA 1
ATOM 672 C C . LEU A 1 86 ? -14.071 5.558 34.209 1.00 93.69 86 LEU A C 1
ATOM 674 O O . LEU A 1 86 ? -13.110 5.083 34.813 1.00 93.69 86 LEU A O 1
ATOM 678 N N . ARG A 1 87 ? -14.344 6.865 34.234 1.00 92.19 87 ARG A N 1
ATOM 679 C CA . ARG A 1 87 ? -13.503 7.859 34.919 1.00 92.19 87 ARG A CA 1
ATOM 680 C C . ARG A 1 87 ? -13.500 7.694 36.438 1.00 92.19 87 ARG A C 1
ATOM 682 O O . ARG A 1 87 ? -12.492 8.005 37.065 1.00 92.19 87 ARG A O 1
ATOM 689 N N . GLU A 1 88 ? -14.596 7.207 37.009 1.00 92.12 88 GLU A N 1
ATOM 690 C CA . GLU A 1 88 ? -14.720 6.940 38.448 1.00 92.12 88 GLU A CA 1
ATOM 691 C C . GLU A 1 88 ? -13.891 5.729 38.904 1.00 92.12 88 GLU A C 1
ATOM 693 O O . GLU A 1 88 ? -13.582 5.597 40.088 1.00 92.12 88 GLU A O 1
ATOM 698 N N . LEU A 1 89 ? -13.485 4.864 37.969 1.00 94.38 89 LEU A N 1
ATOM 699 C CA . LEU A 1 89 ? -12.629 3.715 38.251 1.00 94.38 89 LEU A CA 1
ATOM 700 C C . LEU A 1 89 ? -11.167 4.127 38.440 1.00 94.38 89 LEU A C 1
ATOM 702 O O . LEU A 1 89 ? -10.687 5.094 37.841 1.00 94.38 89 LEU A O 1
ATOM 706 N N . SER A 1 90 ? -10.428 3.319 39.205 1.00 95.31 90 SER A N 1
ATOM 707 C CA . SER A 1 90 ? -8.965 3.367 39.221 1.00 95.31 90 SER A CA 1
ATOM 708 C C . SER A 1 90 ? -8.397 3.089 37.817 1.00 95.31 90 SER A C 1
ATOM 710 O O . SER A 1 90 ? -9.060 2.472 36.982 1.00 95.31 90 SER A O 1
ATOM 712 N N . GLU A 1 91 ? -7.166 3.522 37.531 1.00 95.06 91 GLU A N 1
ATOM 713 C CA . GLU A 1 91 ? -6.508 3.233 36.242 1.00 95.06 91 GLU A CA 1
ATOM 714 C C . GLU A 1 91 ? -6.451 1.723 35.946 1.00 95.06 91 GLU A C 1
ATOM 716 O O . GLU A 1 91 ? -6.705 1.290 34.816 1.00 95.06 91 GLU A O 1
ATOM 721 N N . GLU A 1 92 ? -6.158 0.919 36.971 1.00 95.81 92 GLU A N 1
ATOM 722 C CA . GLU A 1 92 ? -6.080 -0.536 36.867 1.00 95.81 92 GLU A CA 1
ATOM 723 C C . GLU A 1 92 ? -7.447 -1.144 36.525 1.00 95.81 92 GLU A C 1
ATOM 725 O O . GLU A 1 92 ? -7.562 -1.915 35.567 1.00 95.81 92 GLU A O 1
ATOM 730 N N . ASP A 1 93 ? -8.498 -0.769 37.258 1.00 96.69 93 ASP A N 1
ATOM 731 C CA . ASP A 1 93 ? -9.846 -1.305 37.044 1.00 96.69 93 ASP A CA 1
ATOM 732 C C . ASP A 1 93 ? -10.431 -0.857 35.709 1.00 96.69 93 ASP A C 1
ATOM 734 O O . ASP A 1 93 ? -11.075 -1.642 35.014 1.00 96.69 93 ASP A O 1
ATOM 738 N N . ARG A 1 94 ? -10.152 0.383 35.307 1.00 95.50 94 ARG A N 1
ATOM 739 C CA . ARG A 1 94 ? -10.551 0.914 34.005 1.00 95.50 94 ARG A CA 1
ATOM 740 C C . ARG A 1 94 ? -9.900 0.153 32.865 1.00 95.50 94 ARG A C 1
ATOM 742 O O . ARG A 1 94 ? -10.584 -0.247 31.926 1.00 95.50 94 ARG A O 1
ATOM 749 N N . THR A 1 95 ? -8.593 -0.087 32.957 1.00 95.25 95 THR A N 1
ATOM 750 C CA . THR A 1 95 ? -7.868 -0.861 31.944 1.00 95.25 95 THR A CA 1
ATOM 751 C C . THR A 1 95 ? -8.428 -2.282 31.859 1.00 95.25 95 THR A C 1
ATOM 753 O O . THR A 1 95 ? -8.710 -2.759 30.760 1.00 95.25 95 THR A O 1
ATOM 756 N N . LYS A 1 96 ? -8.684 -2.937 33.001 1.00 96.12 96 LYS A N 1
ATOM 757 C CA . LYS A 1 96 ? -9.319 -4.266 33.044 1.00 96.12 96 LYS A CA 1
ATOM 758 C C . LYS A 1 96 ? -10.726 -4.263 32.447 1.00 96.12 96 LYS A C 1
ATOM 760 O O . LYS A 1 96 ? -11.084 -5.209 31.749 1.00 96.12 96 LYS A O 1
ATOM 765 N N . ALA A 1 97 ? -11.529 -3.232 32.709 1.00 95.69 97 ALA A N 1
ATOM 766 C CA . ALA A 1 97 ? -12.875 -3.109 32.153 1.00 95.69 97 ALA A CA 1
ATOM 767 C C . ALA A 1 97 ? -12.840 -3.027 30.620 1.00 95.69 97 ALA A C 1
ATOM 769 O O . ALA A 1 97 ? -13.563 -3.763 29.952 1.00 95.69 97 ALA A O 1
ATOM 770 N N . LEU A 1 98 ? -11.944 -2.209 30.063 1.00 96.06 98 LEU A N 1
ATOM 771 C CA . LEU A 1 98 ? -11.787 -2.073 28.613 1.00 96.06 98 LEU A CA 1
ATOM 772 C C . LEU A 1 98 ? -11.210 -3.333 27.956 1.00 96.06 98 LEU A C 1
ATOM 774 O O . LEU A 1 98 ? -11.675 -3.736 26.892 1.00 96.06 98 LEU A O 1
ATOM 778 N N . GLN A 1 99 ? -10.265 -4.013 28.610 1.00 96.06 99 GLN A N 1
ATOM 779 C CA . GLN A 1 99 ? -9.772 -5.316 28.151 1.00 96.06 99 GLN A CA 1
ATOM 780 C C . GLN A 1 99 ? -10.882 -6.369 28.118 1.00 96.06 99 GLN A C 1
ATOM 782 O O . GLN A 1 99 ? -10.993 -7.115 27.148 1.00 96.06 99 GLN A O 1
ATOM 787 N N . A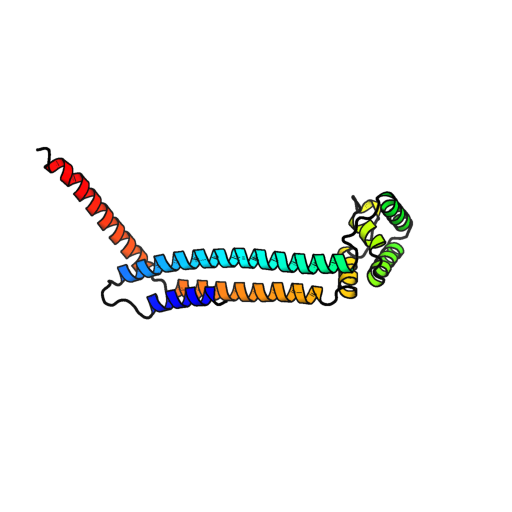RG A 1 100 ? -11.728 -6.423 29.153 1.00 96.00 100 ARG A N 1
ATOM 788 C CA . ARG A 1 100 ? -12.877 -7.339 29.182 1.00 96.00 100 ARG A CA 1
ATOM 789 C C . ARG A 1 100 ? -13.881 -7.011 28.086 1.00 96.00 100 ARG A C 1
ATOM 791 O O . ARG A 1 100 ? -14.357 -7.931 27.436 1.00 96.00 100 ARG A O 1
ATOM 798 N N . ALA A 1 101 ? -14.170 -5.731 27.858 1.00 95.31 101 ALA A N 1
ATOM 799 C CA . ALA A 1 101 ? -15.041 -5.301 26.768 1.00 95.31 101 ALA A CA 1
ATOM 800 C C . ALA A 1 101 ? -14.496 -5.724 25.399 1.00 95.31 101 ALA A C 1
ATOM 802 O O . ALA A 1 101 ? -15.230 -6.297 24.604 1.00 95.31 101 ALA A O 1
ATOM 803 N N . SER A 1 102 ? -13.196 -5.544 25.163 1.00 95.88 102 SER A N 1
ATOM 804 C CA . SER A 1 102 ? -12.512 -6.039 23.965 1.00 95.88 102 SER A CA 1
ATOM 805 C C . SER A 1 102 ? -12.658 -7.551 23.772 1.00 95.88 102 SER A C 1
ATOM 807 O O . SER A 1 102 ? -13.094 -8.004 22.715 1.00 95.88 102 SER A O 1
ATOM 809 N N . GLN A 1 103 ? -12.366 -8.338 24.809 1.00 95.19 103 GLN A N 1
ATOM 810 C CA . GLN A 1 103 ? -12.457 -9.800 24.756 1.00 95.19 103 GLN A CA 1
ATOM 811 C C . GLN A 1 103 ? -13.897 -10.297 24.582 1.00 95.19 103 GLN A C 1
ATOM 813 O O . GLN A 1 103 ? -14.120 -11.305 23.919 1.00 95.19 103 GLN A O 1
ATOM 818 N N . ALA A 1 104 ? -14.867 -9.597 25.172 1.00 94.50 104 ALA A N 1
ATOM 819 C CA . ALA A 1 104 ? -16.283 -9.935 25.095 1.00 94.50 104 ALA A CA 1
ATOM 820 C C . ALA A 1 104 ? -16.975 -9.415 23.823 1.00 94.50 104 ALA A C 1
ATOM 822 O O . ALA A 1 104 ? -18.131 -9.760 23.589 1.00 94.50 104 ALA A O 1
ATOM 823 N N . GLY A 1 105 ? -16.307 -8.581 23.020 1.00 92.44 105 GLY A N 1
ATOM 824 C CA . GLY A 1 105 ? -16.923 -7.943 21.858 1.00 92.44 105 GLY A CA 1
ATOM 825 C C . GLY A 1 105 ? -17.923 -6.834 22.210 1.00 92.44 105 GLY A C 1
ATOM 826 O O . GLY A 1 105 ? -18.842 -6.575 21.435 1.00 92.44 105 GLY A O 1
ATOM 827 N N . ASP A 1 106 ? -17.764 -6.154 23.350 1.00 95.00 106 ASP A N 1
ATOM 828 C CA . ASP A 1 106 ? -18.558 -4.968 23.694 1.00 95.00 106 ASP A CA 1
ATOM 829 C C . ASP A 1 106 ? -18.070 -3.743 22.905 1.00 95.00 106 ASP A C 1
ATOM 831 O O . ASP A 1 106 ? -17.269 -2.915 23.357 1.00 95.00 106 ASP A O 1
ATOM 835 N N . ALA A 1 107 ? -18.585 -3.653 21.681 1.00 94.38 107 ALA A N 1
ATOM 836 C CA . ALA A 1 107 ? -18.286 -2.590 20.737 1.00 94.38 107 ALA A CA 1
ATOM 837 C C . ALA A 1 107 ? -18.659 -1.212 21.272 1.00 94.38 107 ALA A C 1
ATOM 839 O O . ALA A 1 107 ? -17.963 -0.241 20.995 1.00 94.38 107 ALA A O 1
ATOM 840 N N . LYS A 1 108 ? -19.753 -1.108 22.036 1.00 95.25 108 LYS A N 1
ATOM 841 C CA . LYS A 1 108 ? -20.283 0.179 22.491 1.00 95.25 108 LYS A CA 1
ATOM 842 C C . LYS A 1 108 ? -19.341 0.836 23.483 1.00 95.25 108 LYS A C 1
ATOM 844 O O . LYS A 1 108 ? -19.023 2.012 23.313 1.00 95.25 108 LYS A O 1
ATOM 849 N N . LEU A 1 109 ? -18.855 0.081 24.472 1.00 94.69 109 LEU A N 1
ATOM 850 C CA . LEU A 1 109 ? -17.926 0.623 25.460 1.00 94.69 109 LEU A CA 1
ATOM 851 C C . LEU A 1 109 ? -16.612 1.059 24.802 1.00 94.69 109 LEU A C 1
ATOM 853 O O . LEU A 1 109 ? -16.137 2.169 25.048 1.00 94.69 109 LEU A O 1
ATOM 857 N N . LEU A 1 110 ? -16.047 0.226 23.923 1.00 94.56 110 LEU A N 1
ATOM 858 C CA . LEU A 1 110 ? -14.828 0.583 23.194 1.00 94.56 110 LEU A CA 1
ATOM 859 C C . LEU A 1 110 ? -15.043 1.772 22.257 1.00 94.56 110 LEU A C 1
ATOM 861 O O . LEU A 1 110 ? -14.217 2.682 22.238 1.00 94.56 110 LEU A O 1
ATOM 865 N N . LYS A 1 111 ? -16.165 1.819 21.534 1.00 94.12 111 LYS A N 1
ATOM 866 C CA . LYS A 1 111 ? -16.530 2.930 20.648 1.00 94.12 111 LYS A CA 1
ATOM 867 C C . LYS A 1 111 ? -16.702 4.235 21.417 1.00 94.12 111 LYS A C 1
ATOM 869 O O . LYS A 1 111 ? -16.194 5.267 20.981 1.00 94.12 111 LYS A O 1
ATOM 874 N N . ALA A 1 112 ? -17.334 4.192 22.591 1.00 94.25 112 ALA A N 1
ATOM 875 C CA . ALA A 1 112 ? -17.436 5.347 23.473 1.00 94.25 112 ALA A CA 1
ATOM 876 C C . ALA A 1 112 ? -16.046 5.903 23.797 1.00 94.25 112 ALA A C 1
ATOM 878 O O . ALA A 1 112 ? -15.836 7.109 23.718 1.00 94.25 112 ALA A O 1
ATOM 879 N N . VAL A 1 113 ? -15.071 5.053 24.107 1.00 93.62 113 VAL A N 1
ATOM 880 C CA . VAL A 1 113 ? -13.699 5.494 24.387 1.00 93.62 113 VAL A CA 1
ATOM 881 C C . VAL A 1 113 ? -12.985 5.983 23.120 1.00 93.62 113 VAL A C 1
ATOM 883 O O . VAL A 1 113 ? -12.391 7.057 23.146 1.00 93.62 113 VAL A O 1
ATOM 886 N N . LEU A 1 114 ? -13.085 5.262 22.004 1.00 91.75 114 LEU A N 1
ATOM 887 C CA . LEU A 1 114 ? -12.443 5.623 20.731 1.00 91.75 114 LEU A CA 1
ATOM 888 C C . LEU A 1 114 ? -12.889 6.995 20.215 1.00 91.75 114 LEU A C 1
ATOM 890 O O . LEU A 1 114 ? -12.060 7.789 19.781 1.00 91.75 114 LEU A O 1
ATOM 894 N N . ASP A 1 115 ? -14.182 7.299 20.320 1.00 92.06 115 ASP A N 1
ATOM 895 C CA . ASP A 1 115 ? -14.761 8.560 19.847 1.00 92.06 115 ASP A CA 1
ATOM 896 C C . ASP A 1 115 ? -14.645 9.696 20.876 1.00 92.06 115 ASP A C 1
ATOM 898 O O . ASP A 1 115 ? -15.331 10.721 20.774 1.00 92.06 115 ASP A O 1
ATOM 902 N N . ALA A 1 116 ? -13.872 9.511 21.949 1.00 90.50 116 ALA A N 1
ATOM 903 C CA . ALA A 1 116 ? -13.701 10.557 22.942 1.00 90.50 116 ALA A CA 1
ATOM 904 C C . ALA A 1 116 ? -12.925 11.733 22.326 1.00 90.50 116 ALA A C 1
ATOM 906 O O . ALA A 1 116 ? -11.810 11.546 21.847 1.00 90.50 116 ALA A O 1
ATOM 907 N N . PRO A 1 117 ? -13.444 12.974 22.405 1.00 87.56 117 PRO A N 1
ATOM 908 C CA . PRO A 1 117 ? -12.745 14.135 21.853 1.00 87.56 117 PRO A CA 1
ATOM 909 C C . PRO A 1 117 ? -11.449 14.468 22.611 1.00 87.56 117 PRO A C 1
ATOM 911 O O . PRO A 1 117 ? -10.656 15.286 22.155 1.00 87.56 117 PRO A O 1
ATOM 914 N N . SER A 1 118 ? -11.229 13.864 23.784 1.00 86.56 118 SER A N 1
ATOM 915 C CA . SER A 1 118 ? -9.987 13.981 24.541 1.00 86.56 118 SER A CA 1
ATOM 916 C C . SER A 1 118 ? -9.758 12.742 25.416 1.00 86.56 118 SER A C 1
ATOM 918 O O . SER A 1 118 ? -10.702 12.308 26.089 1.00 86.56 118 SER A O 1
ATOM 920 N N . PRO A 1 119 ? -8.511 12.235 25.516 1.00 81.12 119 PRO A N 1
ATOM 921 C CA . PRO A 1 119 ? -8.141 11.171 26.453 1.00 81.12 119 PRO A CA 1
ATOM 922 C C . PRO A 1 119 ? -8.483 11.490 27.915 1.00 81.12 119 PRO A C 1
ATOM 924 O O . PRO A 1 119 ? -8.797 10.591 28.691 1.00 81.12 119 PRO A O 1
ATOM 927 N N . VAL A 1 120 ? -8.505 12.774 28.295 1.00 84.31 120 VAL A N 1
ATOM 928 C CA . VAL A 1 120 ? -8.867 13.225 29.654 1.00 84.31 120 VAL A CA 1
ATOM 929 C C . VAL A 1 120 ? -10.282 12.787 30.042 1.00 84.31 120 VAL A C 1
ATOM 931 O O . VAL A 1 120 ? -10.559 12.548 31.215 1.00 84.31 120 VAL A O 1
ATOM 934 N N . LEU A 1 121 ? -11.183 12.637 29.067 1.00 82.69 121 LEU A N 1
ATOM 935 C CA . LEU A 1 121 ? -12.564 12.241 29.336 1.00 82.69 121 LEU A CA 1
ATOM 936 C C . LEU A 1 121 ? -12.703 10.773 29.751 1.00 82.69 121 LEU A C 1
ATOM 938 O O . LEU A 1 121 ? -13.718 10.422 30.352 1.00 82.69 121 LEU A O 1
ATOM 942 N N . ILE A 1 122 ? -11.688 9.962 29.462 1.00 85.88 122 ILE A N 1
ATOM 943 C CA . ILE A 1 122 ? -11.567 8.558 29.863 1.00 85.88 122 ILE A CA 1
ATOM 944 C C . ILE A 1 122 ? -10.636 8.449 31.078 1.00 85.88 122 ILE A C 1
ATOM 946 O O . ILE A 1 122 ? -10.835 7.591 31.930 1.00 85.88 122 ILE A O 1
ATOM 950 N N . GLY A 1 123 ? -9.635 9.334 31.164 1.00 85.50 123 GLY A N 1
ATOM 951 C CA . GLY A 1 123 ? -8.520 9.317 32.113 1.00 85.50 123 GLY A CA 1
ATOM 952 C C . GLY A 1 123 ? -7.429 8.299 31.724 1.00 85.50 123 GLY A C 1
ATOM 953 O O . GLY A 1 123 ? -7.540 7.669 30.671 1.00 85.50 123 GLY A O 1
ATOM 954 N N . PRO A 1 124 ? -6.377 8.113 32.546 1.00 89.00 124 PRO A N 1
ATOM 955 C CA . PRO A 1 124 ? -5.262 7.231 32.204 1.00 89.00 124 PRO A CA 1
ATOM 956 C C . PRO A 1 124 ? -5.708 5.772 32.039 1.00 89.00 124 PRO A C 1
ATOM 958 O O . PRO A 1 124 ? -6.604 5.300 32.751 1.00 89.00 124 PRO A O 1
ATOM 961 N N . ILE A 1 125 ? -5.067 5.096 31.085 1.00 91.00 125 ILE A N 1
ATOM 962 C CA . ILE A 1 125 ? -5.129 3.656 30.823 1.00 91.00 125 ILE A CA 1
ATOM 963 C C . ILE A 1 125 ? -3.701 3.177 30.547 1.00 91.00 125 ILE A C 1
ATOM 965 O O . ILE A 1 125 ? -2.940 3.870 29.871 1.00 91.00 125 ILE A O 1
ATOM 969 N N . SER A 1 126 ? -3.336 2.002 31.054 1.00 90.38 126 SER A N 1
ATOM 970 C CA . SER A 1 126 ? -1.961 1.492 30.949 1.00 90.38 126 SER A CA 1
ATOM 971 C C . SER A 1 126 ? -1.694 0.712 29.658 1.00 90.38 126 SER A C 1
ATOM 973 O O . SER A 1 126 ? -0.542 0.512 29.275 1.00 90.38 126 SER A O 1
ATOM 975 N N . MET A 1 127 ? -2.752 0.292 28.961 1.00 89.44 127 MET A N 1
ATOM 976 C CA . MET A 1 127 ? -2.681 -0.403 27.676 1.00 89.44 127 MET A CA 1
ATOM 977 C C . MET A 1 127 ? -3.187 0.503 26.544 1.00 89.44 127 MET A C 1
ATOM 979 O O . MET A 1 127 ? -4.237 1.131 26.702 1.00 89.44 127 MET A O 1
ATOM 983 N N . PRO A 1 128 ? -2.502 0.541 25.385 1.00 91.00 128 PRO A N 1
ATOM 984 C CA . PRO A 1 128 ? -2.983 1.270 24.220 1.00 91.00 128 PRO A CA 1
ATOM 985 C C . PRO A 1 128 ? -4.357 0.770 23.767 1.00 91.00 128 PRO A C 1
ATOM 987 O O . PRO A 1 128 ? -4.567 -0.428 23.581 1.00 91.00 128 PRO A O 1
ATOM 990 N N . LEU A 1 129 ? -5.283 1.698 23.528 1.00 90.88 129 LEU A N 1
ATOM 991 C CA . LEU A 1 129 ? -6.641 1.373 23.089 1.00 90.88 129 LEU A CA 1
ATOM 992 C C . LEU A 1 129 ? -6.657 0.607 21.758 1.00 90.88 129 LEU A C 1
ATOM 994 O O . LEU A 1 129 ? -7.457 -0.308 21.596 1.00 90.88 129 LEU A O 1
ATOM 998 N N . ASN A 1 130 ? -5.731 0.916 20.844 1.00 90.81 130 ASN A N 1
ATOM 999 C CA . ASN A 1 130 ? -5.598 0.198 19.573 1.00 90.81 130 ASN A CA 1
ATOM 1000 C C . ASN A 1 130 ? -5.326 -1.297 19.782 1.00 90.81 130 ASN A C 1
ATOM 1002 O O . ASN A 1 130 ? -5.921 -2.109 19.093 1.00 90.81 130 ASN A O 1
ATOM 1006 N N . THR A 1 131 ? -4.539 -1.680 20.793 1.00 93.44 131 THR A N 1
ATOM 1007 C CA . THR A 1 131 ? -4.310 -3.098 21.117 1.00 93.44 131 THR A CA 1
ATOM 1008 C C . THR A 1 131 ? -5.602 -3.796 21.545 1.00 93.44 131 THR A C 1
ATOM 1010 O O . THR A 1 131 ? -5.825 -4.955 21.212 1.00 93.44 131 THR A O 1
ATOM 1013 N N . MET A 1 132 ? -6.480 -3.097 22.267 1.00 94.06 132 MET A N 1
ATOM 1014 C CA . MET A 1 132 ? -7.786 -3.633 22.656 1.00 94.06 132 MET A CA 1
ATOM 1015 C C . MET A 1 132 ? -8.729 -3.744 21.453 1.00 94.06 132 MET A C 1
ATOM 1017 O O . MET A 1 132 ? -9.481 -4.710 21.347 1.00 94.06 132 MET A O 1
ATOM 1021 N N . VAL A 1 133 ? -8.679 -2.786 20.527 1.00 93.69 133 VAL A N 1
ATOM 1022 C CA . VAL A 1 133 ? -9.406 -2.884 19.256 1.00 93.69 133 VAL A CA 1
ATOM 1023 C C . VAL A 1 133 ? -8.913 -4.085 18.460 1.00 93.69 133 VAL A C 1
ATOM 1025 O O . VAL A 1 133 ? -9.733 -4.901 18.063 1.00 93.69 133 VAL A O 1
ATOM 1028 N N . ASP A 1 134 ? -7.601 -4.258 18.317 1.00 92.19 134 ASP A N 1
ATOM 1029 C CA . ASP A 1 134 ? -7.015 -5.373 17.570 1.00 92.19 134 ASP A CA 1
ATOM 1030 C C . ASP A 1 134 ? -7.448 -6.733 18.135 1.00 92.19 134 ASP A C 1
ATOM 1032 O O . ASP A 1 134 ? -7.831 -7.614 17.373 1.00 92.19 134 ASP A O 1
ATOM 1036 N N . VAL A 1 135 ? -7.472 -6.898 19.464 1.00 93.12 135 VAL A N 1
ATOM 1037 C CA . VAL A 1 135 ? -7.982 -8.125 20.109 1.00 93.12 135 VAL A CA 1
ATOM 1038 C C . VAL A 1 135 ? -9.459 -8.366 19.778 1.00 93.12 135 VAL A C 1
ATOM 1040 O O . VAL A 1 135 ? -9.867 -9.500 19.532 1.00 93.12 135 VAL A O 1
ATOM 1043 N N . MET A 1 136 ? -10.275 -7.311 19.753 1.00 94.81 136 MET A N 1
ATOM 1044 C CA . MET A 1 136 ? -11.690 -7.429 19.402 1.00 94.81 136 MET A CA 1
ATOM 1045 C C . MET A 1 136 ? -11.871 -7.800 17.922 1.00 94.81 136 MET A C 1
ATOM 1047 O O . MET A 1 136 ? -12.688 -8.666 17.601 1.00 94.81 136 MET A O 1
ATOM 1051 N N . LEU A 1 137 ? -11.099 -7.169 17.032 1.00 94.06 137 LEU A N 1
ATOM 1052 C CA . LEU A 1 137 ? -11.103 -7.463 15.600 1.00 94.06 137 LEU A CA 1
ATOM 1053 C C . LEU A 1 137 ? -10.649 -8.903 15.332 1.00 94.06 137 LEU A C 1
ATOM 1055 O O . LEU A 1 137 ? -11.290 -9.591 14.547 1.00 94.06 137 LEU A O 1
ATOM 1059 N N . ASP A 1 138 ? -9.607 -9.388 16.012 1.00 91.62 138 ASP A N 1
ATOM 1060 C CA . ASP A 1 138 ? -9.134 -10.775 15.896 1.00 91.62 138 ASP A CA 1
ATOM 1061 C C . ASP A 1 138 ? -10.217 -11.786 16.267 1.00 91.62 138 ASP A C 1
ATOM 1063 O O . ASP A 1 138 ? -10.405 -12.787 15.580 1.00 91.62 138 ASP A O 1
ATOM 1067 N N . ASN A 1 139 ? -10.942 -11.524 17.356 1.00 91.25 139 ASN A N 1
ATOM 1068 C CA . ASN A 1 139 ? -11.980 -12.431 17.833 1.00 91.25 139 ASN A CA 1
ATOM 1069 C C . ASN A 1 139 ? -13.189 -12.469 16.885 1.00 91.25 139 ASN A C 1
ATOM 1071 O O . ASN A 1 139 ? -13.774 -13.530 16.674 1.00 91.25 139 ASN A O 1
ATOM 1075 N N . ALA A 1 140 ? -13.584 -11.321 16.325 1.00 91.56 140 ALA A N 1
ATOM 1076 C CA . ALA A 1 140 ? -14.772 -11.207 15.474 1.00 91.56 140 ALA A CA 1
ATOM 1077 C C . ALA A 1 140 ? -14.499 -11.470 13.982 1.00 91.56 140 ALA A C 1
ATOM 1079 O O . ALA A 1 140 ? -15.406 -11.817 13.222 1.00 91.56 140 ALA A O 1
ATOM 1080 N N . ALA A 1 141 ? -13.261 -11.271 13.540 1.00 91.94 141 ALA A N 1
ATOM 1081 C CA . ALA A 1 141 ? -12.839 -11.391 12.155 1.00 91.94 141 ALA A CA 1
ATOM 1082 C C . ALA A 1 141 ? -11.437 -12.018 12.090 1.00 91.94 141 ALA A C 1
ATOM 1084 O O . ALA A 1 141 ? -10.500 -11.345 11.679 1.00 91.94 141 ALA A O 1
ATOM 1085 N N . PRO A 1 142 ? -11.260 -13.294 12.468 1.00 87.12 142 PRO A N 1
ATOM 1086 C CA . PRO A 1 142 ? -9.933 -13.911 12.595 1.00 87.12 142 PRO A CA 1
ATOM 1087 C C . PRO A 1 142 ? -9.099 -13.850 11.307 1.00 87.12 142 PRO A C 1
ATOM 1089 O O . PRO A 1 142 ? -7.876 -13.745 11.369 1.00 87.12 142 PRO A O 1
ATOM 1092 N N . ASP A 1 143 ? -9.760 -13.827 10.150 1.00 91.00 143 ASP A N 1
ATOM 1093 C CA . ASP A 1 143 ? -9.105 -13.790 8.842 1.00 91.00 143 ASP A CA 1
ATOM 1094 C C . ASP A 1 143 ? -8.587 -12.390 8.453 1.00 91.00 143 ASP A C 1
ATOM 1096 O O . ASP A 1 143 ? -7.706 -12.284 7.608 1.00 91.00 143 ASP A O 1
ATOM 1100 N N . HIS A 1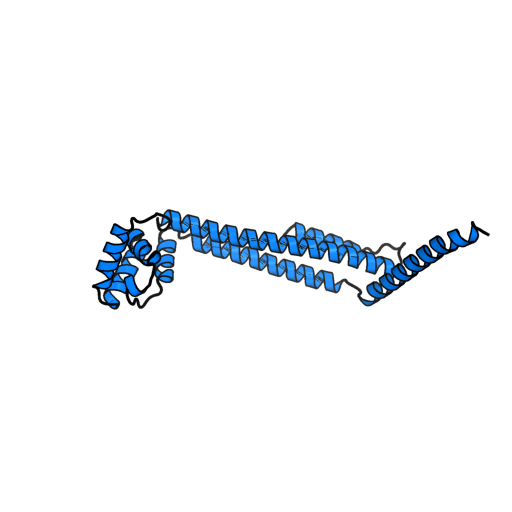 144 ? -9.051 -11.304 9.093 1.00 91.56 144 HIS A N 1
ATOM 1101 C CA . HIS A 1 144 ? -8.726 -9.935 8.652 1.00 91.56 144 HIS A CA 1
ATOM 1102 C C . HIS A 1 144 ? -7.221 -9.630 8.699 1.00 91.56 144 HIS A C 1
ATOM 1104 O O . HIS A 1 144 ? -6.704 -8.875 7.875 1.00 91.56 144 HIS A O 1
ATOM 1110 N N . ARG A 1 145 ? -6.500 -10.213 9.668 1.00 89.69 145 ARG A N 1
ATOM 1111 C CA . ARG A 1 145 ? -5.041 -10.091 9.743 1.00 89.69 145 ARG A CA 1
ATOM 1112 C C . ARG A 1 145 ? -4.365 -10.807 8.592 1.00 89.69 145 ARG A C 1
ATOM 1114 O O . ARG A 1 145 ? -3.399 -10.271 8.061 1.00 89.69 145 ARG A O 1
ATOM 1121 N N . GLN A 1 146 ? -4.863 -11.987 8.230 1.00 93.12 146 GLN A N 1
ATOM 1122 C CA . GLN A 1 146 ? -4.335 -12.732 7.099 1.00 93.12 146 GLN A CA 1
ATOM 1123 C C . GLN A 1 146 ? -4.565 -11.949 5.805 1.00 93.12 146 GLN A C 1
ATOM 1125 O O . GLN A 1 146 ? -3.623 -11.786 5.044 1.00 93.12 146 GLN A O 1
ATOM 1130 N N . ASP A 1 147 ? -5.747 -11.357 5.615 1.00 93.12 147 ASP A N 1
ATOM 1131 C CA . ASP A 1 147 ? -6.049 -10.534 4.436 1.00 93.12 147 ASP A CA 1
ATOM 1132 C C . ASP A 1 147 ? -5.097 -9.329 4.306 1.00 93.12 147 ASP A C 1
ATOM 1134 O O . ASP A 1 147 ? -4.582 -9.038 3.223 1.00 93.12 147 ASP A O 1
ATOM 1138 N N . ILE A 1 148 ? -4.820 -8.635 5.419 1.00 94.00 148 ILE A N 1
ATOM 1139 C CA . ILE A 1 148 ? -3.858 -7.521 5.450 1.00 94.00 148 ILE A CA 1
ATOM 1140 C C . ILE A 1 148 ? -2.443 -8.024 5.137 1.00 94.00 148 ILE A C 1
ATOM 1142 O O . ILE A 1 148 ? -1.755 -7.428 4.308 1.00 94.00 148 ILE A O 1
ATOM 1146 N N . GLN A 1 149 ? -2.017 -9.123 5.763 1.00 94.88 149 GLN A N 1
ATOM 1147 C CA . GLN A 1 149 ? -0.696 -9.715 5.535 1.00 94.88 149 GLN A CA 1
ATOM 1148 C C . GLN A 1 149 ? -0.522 -10.198 4.093 1.00 94.88 149 GLN A C 1
ATOM 1150 O O . GLN A 1 149 ? 0.548 -10.017 3.515 1.00 94.88 149 GLN A O 1
ATOM 1155 N N . ASP A 1 150 ? -1.561 -10.767 3.489 1.00 95.25 150 ASP A N 1
ATOM 1156 C CA . ASP A 1 150 ? -1.551 -11.218 2.101 1.00 95.25 150 ASP A CA 1
ATOM 1157 C C . ASP A 1 150 ? -1.443 -10.028 1.143 1.00 95.25 150 ASP A C 1
ATOM 1159 O O . ASP A 1 150 ? -0.659 -10.073 0.191 1.00 95.25 150 ASP A O 1
ATOM 1163 N N . ALA A 1 151 ? -2.160 -8.931 1.416 1.00 95.44 151 ALA A N 1
ATOM 1164 C CA . ALA A 1 151 ? -2.055 -7.695 0.642 1.00 95.44 151 ALA A CA 1
ATOM 1165 C C . ALA A 1 151 ? -0.654 -7.063 0.744 1.00 95.44 151 ALA A C 1
ATOM 1167 O O . ALA A 1 151 ? -0.084 -6.652 -0.272 1.00 95.44 151 ALA A O 1
ATOM 1168 N N . GLU A 1 152 ? -0.077 -7.009 1.948 1.00 95.94 152 GLU A N 1
ATOM 1169 C CA . GLU A 1 152 ? 1.286 -6.516 2.180 1.00 95.94 152 GLU A CA 1
ATOM 1170 C C . GLU A 1 152 ? 2.327 -7.405 1.495 1.00 95.94 152 GLU A C 1
ATOM 1172 O O . GLU A 1 152 ? 3.160 -6.909 0.737 1.00 95.94 152 GLU A O 1
ATOM 1177 N N . SER A 1 153 ? 2.232 -8.722 1.681 1.00 95.94 153 SER A N 1
ATOM 1178 C CA . SER A 1 153 ? 3.125 -9.704 1.066 1.00 95.94 153 SER A CA 1
ATOM 1179 C C . SER A 1 153 ? 3.075 -9.627 -0.458 1.00 95.94 153 SER A C 1
ATOM 1181 O O . SER A 1 153 ? 4.119 -9.541 -1.111 1.00 95.94 153 SER A O 1
ATOM 1183 N N . ALA A 1 154 ? 1.881 -9.593 -1.056 1.00 93.88 154 ALA A N 1
ATOM 1184 C CA . ALA A 1 154 ? 1.722 -9.460 -2.501 1.00 93.88 154 ALA A CA 1
ATOM 1185 C C . ALA A 1 154 ? 2.356 -8.165 -3.033 1.00 93.88 154 ALA A C 1
ATOM 1187 O O . ALA A 1 154 ? 2.981 -8.174 -4.098 1.00 93.88 154 ALA A O 1
ATOM 1188 N N . PHE A 1 155 ? 2.235 -7.065 -2.285 1.00 96.00 155 PHE A N 1
ATOM 1189 C CA . PHE A 1 155 ? 2.863 -5.799 -2.640 1.00 96.00 155 PHE A CA 1
ATOM 1190 C C . PHE A 1 155 ? 4.392 -5.858 -2.535 1.00 96.00 155 PHE A C 1
ATOM 1192 O O . PHE A 1 155 ? 5.067 -5.446 -3.474 1.00 96.00 155 PHE A O 1
ATOM 1199 N N . THR A 1 156 ? 4.953 -6.456 -1.482 1.00 96.62 156 THR A N 1
ATOM 1200 C CA . THR A 1 156 ? 6.407 -6.657 -1.361 1.00 96.62 156 THR A CA 1
ATOM 1201 C C . THR A 1 156 ? 6.968 -7.478 -2.525 1.00 96.62 156 THR A C 1
ATOM 1203 O O . THR A 1 156 ? 7.989 -7.117 -3.105 1.00 96.62 156 THR A O 1
ATOM 1206 N N . HIS A 1 157 ? 6.287 -8.551 -2.944 1.00 94.50 157 HIS A N 1
ATOM 1207 C CA . HIS A 1 157 ? 6.705 -9.319 -4.124 1.00 94.50 157 HIS A CA 1
ATOM 1208 C C . HIS A 1 157 ? 6.648 -8.485 -5.411 1.00 94.50 157 HIS A C 1
ATOM 1210 O O . HIS A 1 157 ? 7.476 -8.667 -6.306 1.00 94.50 157 HIS A O 1
ATOM 1216 N N . PHE A 1 158 ? 5.682 -7.571 -5.519 1.00 94.81 158 PHE A N 1
ATOM 1217 C CA . PHE A 1 158 ? 5.606 -6.637 -6.636 1.00 94.81 158 PHE A CA 1
ATOM 1218 C C . PHE A 1 158 ? 6.766 -5.628 -6.622 1.00 94.81 158 PHE A C 1
ATOM 1220 O O . PHE A 1 158 ? 7.361 -5.402 -7.674 1.00 94.81 158 PHE A O 1
ATOM 1227 N N . GLU A 1 159 ? 7.125 -5.070 -5.462 1.00 95.31 159 GLU A N 1
ATOM 1228 C CA . GLU A 1 159 ? 8.277 -4.167 -5.315 1.00 95.31 159 GLU A CA 1
ATOM 1229 C C . GLU A 1 159 ? 9.588 -4.857 -5.700 1.00 95.31 159 GLU A C 1
ATOM 1231 O O . GLU A 1 159 ? 10.341 -4.319 -6.508 1.00 95.31 159 GLU A O 1
ATOM 1236 N N . ILE A 1 160 ? 9.811 -6.083 -5.219 1.00 95.50 160 ILE A N 1
ATOM 1237 C CA . ILE A 1 160 ? 10.984 -6.891 -5.584 1.00 95.50 160 ILE A CA 1
ATOM 1238 C C . ILE A 1 160 ? 11.031 -7.122 -7.101 1.00 95.50 160 ILE A C 1
ATOM 1240 O O . ILE A 1 160 ? 12.082 -6.984 -7.726 1.00 95.50 160 ILE A O 1
ATOM 1244 N N . ALA A 1 161 ? 9.896 -7.458 -7.722 1.00 94.56 161 ALA A N 1
ATOM 1245 C CA . ALA A 1 161 ? 9.831 -7.657 -9.168 1.00 94.56 161 ALA A CA 1
ATOM 1246 C C . ALA A 1 161 ? 10.110 -6.361 -9.952 1.00 94.56 161 ALA A C 1
ATOM 1248 O O . ALA A 1 161 ? 10.733 -6.405 -11.013 1.00 94.56 161 ALA A O 1
ATOM 1249 N N . LEU A 1 162 ? 9.658 -5.212 -9.444 1.00 95.44 162 LEU A N 1
ATOM 1250 C CA . LEU A 1 162 ? 9.903 -3.902 -10.043 1.00 95.44 162 LEU A CA 1
ATOM 1251 C C . LEU A 1 162 ? 11.369 -3.471 -9.908 1.00 95.44 162 LEU A C 1
ATOM 1253 O O . LEU A 1 162 ? 11.936 -2.922 -10.856 1.00 95.44 162 LEU A O 1
ATOM 1257 N N . GLU A 1 163 ? 11.987 -3.731 -8.758 1.00 95.56 163 GLU A N 1
ATOM 1258 C CA . GLU A 1 163 ? 13.415 -3.512 -8.538 1.00 95.56 163 GLU A CA 1
ATOM 1259 C C . GLU A 1 163 ? 14.236 -4.382 -9.493 1.00 95.56 163 GLU A C 1
ATOM 1261 O O . GLU A 1 163 ? 15.050 -3.856 -10.249 1.00 95.56 163 GLU A O 1
ATOM 1266 N N . ALA A 1 164 ? 13.946 -5.686 -9.559 1.00 94.69 164 ALA A N 1
ATOM 1267 C CA . ALA A 1 164 ? 14.609 -6.607 -10.478 1.00 94.69 164 ALA A CA 1
ATOM 1268 C C . ALA A 1 164 ? 14.460 -6.175 -11.946 1.00 94.69 164 ALA A C 1
ATOM 1270 O O . ALA A 1 164 ? 15.439 -6.203 -12.696 1.00 94.69 164 ALA A O 1
ATOM 1271 N N . PHE A 1 165 ? 13.261 -5.732 -12.346 1.00 95.75 165 PHE A N 1
ATOM 1272 C CA . PHE A 1 165 ? 13.021 -5.133 -13.659 1.00 95.75 165 PHE A CA 1
ATOM 1273 C C . PHE A 1 165 ? 13.949 -3.934 -13.884 1.00 95.75 165 PHE A C 1
ATOM 1275 O O . PHE A 1 165 ? 14.720 -3.943 -14.836 1.00 95.75 165 PHE A O 1
ATOM 1282 N N . THR A 1 166 ? 13.930 -2.955 -12.978 1.00 94.81 166 THR A N 1
ATOM 1283 C CA . THR A 1 166 ? 14.683 -1.698 -13.113 1.00 94.81 166 THR A CA 1
ATOM 1284 C C . THR A 1 166 ? 16.187 -1.948 -13.178 1.00 94.81 166 THR A C 1
ATOM 1286 O O . THR A 1 166 ? 16.861 -1.454 -14.078 1.00 94.81 166 THR A O 1
ATOM 1289 N N . THR A 1 167 ? 16.724 -2.750 -12.256 1.00 95.56 167 THR A N 1
ATOM 1290 C CA . THR A 1 167 ? 18.148 -3.095 -12.227 1.00 95.56 167 THR A CA 1
ATOM 1291 C C . THR A 1 167 ? 18.565 -3.834 -13.494 1.00 95.56 167 THR A C 1
ATOM 1293 O O . THR A 1 167 ? 19.606 -3.521 -14.073 1.00 95.56 167 THR A O 1
ATOM 1296 N N . SER A 1 168 ? 17.767 -4.805 -13.946 1.00 93.94 168 SER A N 1
ATOM 1297 C CA . SER A 1 168 ? 18.125 -5.598 -15.120 1.00 93.94 168 SER A CA 1
ATOM 1298 C C . SER A 1 168 ? 18.058 -4.783 -16.409 1.00 93.94 168 SER A C 1
ATOM 1300 O O . SER A 1 168 ? 18.968 -4.894 -17.228 1.00 93.94 168 SER A O 1
ATOM 1302 N N . THR A 1 169 ? 17.030 -3.951 -16.592 1.00 95.12 169 THR A N 1
ATOM 1303 C CA . THR A 1 169 ? 16.865 -3.165 -17.822 1.00 95.12 169 THR A CA 1
ATOM 1304 C C . THR A 1 169 ? 17.811 -1.975 -17.896 1.00 95.12 169 THR A C 1
ATOM 1306 O O . THR A 1 169 ? 18.218 -1.605 -18.997 1.00 95.12 169 THR A O 1
ATOM 1309 N N . GLU A 1 170 ? 18.205 -1.405 -16.755 1.00 94.56 170 GLU A N 1
ATOM 1310 C CA . GLU A 1 170 ? 19.250 -0.381 -16.697 1.00 94.56 170 GLU A CA 1
ATOM 1311 C C . GLU A 1 170 ? 20.622 -0.985 -17.034 1.00 94.56 170 GLU A C 1
ATOM 1313 O O . GLU A 1 170 ? 21.392 -0.384 -17.776 1.00 94.56 170 GLU A O 1
ATOM 1318 N N . GLY A 1 171 ? 20.906 -2.215 -16.586 1.00 93.31 171 GLY A N 1
ATOM 1319 C CA . GLY A 1 171 ? 22.146 -2.928 -16.918 1.00 93.31 171 GLY A CA 1
ATOM 1320 C C . GLY A 1 171 ? 22.322 -3.270 -18.406 1.00 93.31 171 GLY A C 1
ATOM 1321 O O . GLY A 1 171 ? 23.438 -3.544 -18.836 1.00 93.31 171 GLY A O 1
ATOM 1322 N N . MET A 1 172 ? 21.243 -3.241 -19.192 1.00 93.25 172 MET A N 1
ATOM 1323 C CA . MET A 1 172 ? 21.258 -3.441 -20.650 1.00 93.25 172 MET A CA 1
ATOM 1324 C C . MET A 1 172 ? 21.516 -2.142 -21.437 1.00 93.25 172 MET A C 1
ATOM 1326 O O . MET A 1 172 ? 21.629 -2.176 -22.664 1.00 93.25 172 MET A O 1
ATOM 1330 N N . ARG A 1 173 ? 21.565 -0.985 -20.765 1.00 94.06 173 ARG A N 1
ATOM 1331 C CA . ARG A 1 173 ? 21.825 0.308 -21.410 1.00 94.06 173 ARG A CA 1
ATOM 1332 C C . ARG A 1 173 ? 23.301 0.489 -21.728 1.00 94.06 173 ARG A C 1
ATOM 1334 O O . ARG A 1 173 ? 24.173 -0.006 -21.020 1.00 94.06 173 ARG A O 1
ATOM 1341 N N . ASP A 1 174 ? 23.570 1.297 -22.750 1.00 93.69 174 ASP A N 1
ATOM 1342 C CA . ASP A 1 174 ? 24.915 1.790 -23.059 1.00 93.69 174 ASP A CA 1
ATOM 1343 C C . ASP A 1 174 ? 24.907 3.327 -23.059 1.00 93.69 174 ASP A C 1
ATOM 1345 O O . ASP A 1 174 ? 24.699 3.950 -24.105 1.00 93.69 174 ASP A O 1
ATOM 1349 N N . PRO A 1 175 ? 25.119 3.968 -21.893 1.00 91.88 175 PRO A N 1
ATOM 1350 C CA . PRO A 1 175 ? 25.020 5.420 -21.764 1.00 91.88 175 PRO A CA 1
ATOM 1351 C C . PRO A 1 175 ? 25.988 6.198 -22.665 1.00 91.88 175 PRO A C 1
ATOM 1353 O O . PRO A 1 175 ? 25.699 7.334 -23.042 1.00 91.88 175 PRO A O 1
ATOM 1356 N N . LEU A 1 176 ? 27.137 5.608 -23.019 1.00 93.06 176 LEU A N 1
ATOM 1357 C CA . LEU A 1 176 ? 28.119 6.256 -23.889 1.00 93.06 176 LEU A CA 1
ATOM 1358 C C . LEU A 1 176 ? 27.622 6.292 -25.334 1.00 93.06 176 LEU A C 1
ATOM 1360 O O . LEU A 1 176 ? 27.677 7.342 -25.977 1.00 93.06 176 LEU A O 1
ATOM 1364 N N . LEU A 1 177 ? 27.104 5.166 -25.834 1.00 92.00 177 LEU A N 1
ATOM 1365 C CA . LEU A 1 177 ? 26.514 5.109 -27.171 1.00 92.00 177 LEU A CA 1
ATOM 1366 C C . LEU A 1 177 ? 25.213 5.906 -27.264 1.00 92.00 177 LEU A C 1
ATOM 1368 O O . LEU A 1 177 ? 24.953 6.511 -28.302 1.00 92.00 177 LEU A O 1
ATOM 1372 N N . GLU A 1 178 ? 24.418 5.939 -26.195 1.00 92.00 178 GLU A N 1
ATOM 1373 C CA . GLU A 1 178 ? 23.227 6.785 -26.104 1.00 92.00 178 GLU A CA 1
ATOM 1374 C C . GLU A 1 178 ? 23.590 8.270 -26.254 1.00 92.00 178 GLU A C 1
ATOM 1376 O O . GLU A 1 178 ? 23.038 8.943 -27.121 1.00 92.00 178 GLU A O 1
ATOM 1381 N N . ALA A 1 179 ? 24.567 8.768 -25.486 1.00 90.69 179 ALA A N 1
ATOM 1382 C CA . ALA A 1 179 ? 24.996 10.166 -25.562 1.00 90.69 179 ALA A CA 1
ATOM 1383 C C . ALA A 1 179 ? 25.583 10.529 -26.939 1.00 90.69 179 ALA A C 1
ATOM 1385 O O . ALA A 1 179 ? 25.313 11.607 -27.471 1.00 90.69 179 ALA A O 1
ATOM 1386 N N . ALA A 1 180 ? 26.360 9.624 -27.544 1.00 89.12 180 ALA A N 1
ATOM 1387 C CA . ALA A 1 180 ? 26.890 9.814 -28.893 1.00 89.12 180 ALA A CA 1
ATOM 1388 C C . ALA A 1 180 ? 25.769 9.877 -29.947 1.00 89.12 180 ALA A C 1
ATOM 1390 O O . ALA A 1 180 ? 25.801 10.726 -30.840 1.00 89.12 180 ALA A O 1
ATOM 1391 N N . ALA A 1 181 ? 24.755 9.014 -29.825 1.00 90.06 181 ALA A N 1
ATOM 1392 C CA . ALA A 1 181 ? 23.601 9.004 -30.717 1.00 90.06 181 ALA A CA 1
ATOM 1393 C C . ALA A 1 181 ? 22.780 10.296 -30.616 1.00 90.06 181 ALA A C 1
ATOM 1395 O O . ALA A 1 181 ? 22.344 10.828 -31.635 1.00 90.06 181 ALA A O 1
ATOM 1396 N N . GLU A 1 182 ? 22.596 10.822 -29.405 1.00 90.31 182 GLU A N 1
ATOM 1397 C CA . GLU A 1 182 ? 21.878 12.079 -29.174 1.00 90.31 182 GLU A CA 1
ATOM 1398 C C . GLU A 1 182 ? 22.600 13.270 -29.798 1.00 90.31 182 GLU A C 1
ATOM 1400 O O . GLU A 1 182 ? 21.986 14.032 -30.542 1.00 90.31 182 GLU A O 1
ATOM 1405 N N . GLN A 1 183 ? 23.917 13.374 -29.605 1.00 90.50 183 GLN A N 1
ATOM 1406 C CA . GLN A 1 183 ? 24.725 14.413 -30.249 1.00 90.50 183 GLN A CA 1
ATOM 1407 C C . GLN A 1 183 ? 24.646 14.333 -31.778 1.00 90.50 183 GLN A C 1
ATOM 1409 O O . GLN A 1 183 ? 24.554 15.357 -32.458 1.00 90.50 183 GLN A O 1
ATOM 1414 N N . GLN A 1 184 ? 24.649 13.119 -32.336 1.00 87.31 184 GLN A N 1
ATOM 1415 C CA . GLN A 1 184 ? 24.503 12.919 -33.774 1.00 87.31 184 GLN A CA 1
ATOM 1416 C C . GLN A 1 184 ? 23.109 13.338 -34.268 1.00 87.31 184 GLN A C 1
ATOM 1418 O O . GLN A 1 184 ? 23.000 14.013 -35.292 1.00 87.31 184 GLN A O 1
ATOM 1423 N N . GLN A 1 185 ? 22.048 12.982 -33.540 1.00 86.62 185 GLN A N 1
ATOM 1424 C CA . GLN A 1 185 ? 20.668 13.358 -33.858 1.00 86.62 185 GLN A CA 1
ATOM 1425 C C . GLN A 1 185 ? 20.473 14.883 -33.806 1.00 86.62 185 GLN A C 1
ATOM 1427 O O . GLN A 1 185 ? 19.838 15.461 -34.691 1.00 86.62 185 GLN A O 1
ATOM 1432 N N . GLU A 1 186 ? 21.045 15.548 -32.802 1.00 89.06 186 GLU A N 1
ATOM 1433 C CA . GLU A 1 186 ? 21.024 17.006 -32.664 1.00 89.06 186 GLU A CA 1
ATOM 1434 C C . GLU A 1 186 ? 21.784 17.697 -33.798 1.00 89.06 186 GLU A C 1
ATOM 1436 O O . GLU A 1 186 ? 21.280 18.663 -34.374 1.00 89.06 186 GLU A O 1
ATOM 1441 N N . ALA A 1 187 ? 22.961 17.183 -34.167 1.00 88.31 187 ALA A N 1
ATOM 1442 C CA . ALA A 1 187 ? 23.744 17.708 -35.281 1.00 88.31 187 ALA A CA 1
ATOM 1443 C C . ALA A 1 187 ? 22.996 17.590 -36.619 1.00 88.31 187 ALA A C 1
ATOM 1445 O O . ALA A 1 187 ? 22.992 18.546 -37.394 1.00 88.31 187 ALA A O 1
ATOM 1446 N N . ILE A 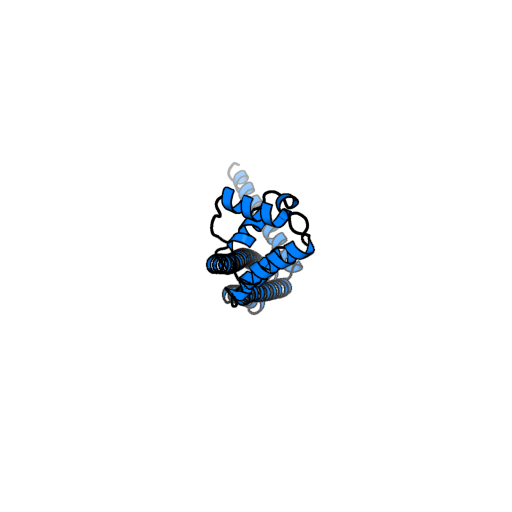1 188 ? 22.321 16.459 -36.866 1.00 87.19 188 ILE A N 1
ATOM 1447 C CA . ILE A 1 188 ? 21.474 16.260 -38.054 1.00 87.19 188 ILE A CA 1
ATOM 1448 C C . ILE A 1 188 ? 20.304 17.245 -38.042 1.00 87.19 188 ILE A C 1
ATOM 1450 O O . ILE A 1 188 ? 20.128 17.988 -39.000 1.00 87.19 188 ILE A O 1
ATOM 1454 N N . THR A 1 189 ? 19.563 17.320 -36.934 1.00 88.12 189 THR A N 1
ATOM 1455 C CA . THR A 1 189 ? 18.406 18.224 -36.803 1.00 88.12 189 THR A CA 1
ATOM 1456 C C . THR A 1 189 ? 18.811 19.687 -37.009 1.00 88.12 189 THR A C 1
ATOM 1458 O O . THR A 1 189 ? 18.070 20.476 -37.592 1.00 88.12 189 THR A O 1
ATOM 1461 N N . LYS A 1 190 ? 19.996 20.076 -36.524 1.00 89.06 190 LYS A N 1
ATOM 1462 C CA . LYS A 1 190 ? 20.547 21.414 -36.743 1.00 89.06 190 LYS A CA 1
ATOM 1463 C C . LYS A 1 190 ? 20.891 21.643 -38.216 1.00 89.06 190 LYS A C 1
ATOM 1465 O O . LYS A 1 190 ? 20.476 22.653 -38.767 1.00 89.06 190 LYS A O 1
ATOM 1470 N N . ALA A 1 191 ? 21.588 20.702 -38.851 1.00 86.88 191 ALA A N 1
ATOM 1471 C CA . ALA A 1 191 ? 21.934 20.797 -40.267 1.00 86.88 191 ALA A CA 1
ATOM 1472 C C . ALA A 1 191 ? 20.687 20.872 -41.169 1.00 86.88 191 ALA A C 1
ATOM 1474 O O . ALA A 1 191 ? 20.672 21.653 -42.114 1.00 86.88 191 ALA A O 1
ATOM 1475 N N . GLU A 1 192 ? 19.627 20.123 -40.855 1.00 87.12 192 GLU A N 1
ATOM 1476 C CA . GLU A 1 192 ? 18.337 20.194 -41.558 1.00 87.12 192 GLU A CA 1
ATOM 1477 C C . GLU A 1 192 ? 17.694 21.582 -41.431 1.00 87.12 192 GLU A C 1
ATOM 1479 O O . GLU A 1 192 ? 17.285 22.166 -42.431 1.00 87.12 192 GLU A O 1
ATOM 1484 N N . ARG A 1 193 ? 17.681 22.169 -40.227 1.00 86.00 193 ARG A N 1
ATOM 1485 C CA . ARG A 1 193 ? 17.170 23.538 -40.017 1.00 86.00 193 ARG A CA 1
ATOM 1486 C C . ARG A 1 193 ? 17.993 24.600 -40.746 1.00 86.00 193 ARG A C 1
ATOM 1488 O O . ARG A 1 193 ? 17.430 25.569 -41.258 1.00 86.00 193 ARG A O 1
ATOM 1495 N N . ASP A 1 194 ? 19.311 24.440 -40.779 1.00 86.44 194 ASP A N 1
ATOM 1496 C CA . ASP A 1 194 ? 20.214 25.368 -41.462 1.00 86.44 194 ASP A CA 1
ATOM 1497 C C . ASP A 1 194 ? 20.027 25.283 -42.993 1.00 86.44 194 ASP A C 1
ATOM 1499 O O . ASP A 1 194 ? 20.058 26.302 -43.682 1.00 86.44 194 ASP A O 1
ATOM 1503 N N . LEU A 1 195 ? 19.744 24.090 -43.532 1.00 82.44 195 LEU A N 1
ATOM 1504 C CA . LEU A 1 195 ? 19.405 23.892 -44.947 1.00 82.44 195 LEU A CA 1
ATOM 1505 C C . LEU A 1 195 ? 18.031 24.476 -45.310 1.00 82.44 195 LEU A C 1
ATOM 1507 O O . LEU A 1 195 ? 17.912 25.159 -46.328 1.00 82.44 195 LEU A O 1
ATOM 1511 N N . ASP A 1 196 ? 17.016 24.270 -44.469 1.00 77.69 196 ASP A N 1
ATOM 1512 C CA . ASP A 1 196 ? 15.671 24.819 -44.690 1.00 77.69 196 ASP A CA 1
ATOM 1513 C C . ASP A 1 196 ? 15.634 26.356 -44.582 1.00 77.69 196 ASP A C 1
ATOM 1515 O O . ASP A 1 196 ? 14.870 27.013 -45.291 1.00 77.69 196 ASP A O 1
ATOM 1519 N N . SER A 1 197 ? 16.480 26.954 -43.736 1.00 73.06 197 SER A N 1
ATOM 1520 C CA . SER A 1 197 ? 16.600 28.416 -43.616 1.00 73.06 197 SER A CA 1
ATOM 1521 C C . SER A 1 197 ? 17.484 29.046 -44.702 1.00 73.06 197 SER A C 1
ATOM 1523 O O . SER A 1 197 ? 17.128 30.100 -45.228 1.00 73.06 197 SER A O 1
ATOM 1525 N N . GLY A 1 198 ? 18.572 28.387 -45.117 1.00 58.25 198 GLY A N 1
ATOM 1526 C CA . GLY A 1 198 ? 19.420 28.833 -46.231 1.00 58.25 198 GLY A CA 1
ATOM 1527 C C . GLY A 1 198 ? 18.774 28.682 -47.618 1.00 58.25 198 GLY A C 1
ATOM 1528 O O . GLY A 1 198 ? 19.086 29.440 -48.537 1.00 58.25 198 GLY A O 1
ATOM 1529 N N . GLY A 1 199 ? 17.823 27.754 -47.779 1.00 51.78 199 GLY A N 1
ATOM 1530 C CA . GLY A 1 199 ? 17.051 27.591 -49.015 1.00 51.78 199 GLY A CA 1
ATOM 1531 C C . GLY A 1 199 ? 16.146 28.787 -49.346 1.00 51.78 199 GLY A C 1
ATOM 1532 O O . GLY A 1 199 ? 15.928 29.078 -50.523 1.00 51.78 199 GLY A O 1
ATOM 1533 N N . LEU A 1 200 ? 15.680 29.527 -48.333 1.00 51.09 200 LEU A N 1
ATOM 1534 C CA . LEU A 1 200 ? 14.812 30.698 -48.507 1.00 51.09 200 LEU A CA 1
ATOM 1535 C C . LEU A 1 200 ? 15.574 31.973 -48.907 1.00 51.09 200 LEU A C 1
ATOM 1537 O O . LEU A 1 200 ? 14.997 32.820 -49.587 1.00 51.09 200 LEU A O 1
ATOM 1541 N N . GLU A 1 201 ? 16.860 32.104 -48.567 1.00 49.75 201 GLU A N 1
ATOM 1542 C CA . GLU A 1 201 ? 17.680 33.246 -49.009 1.00 49.75 201 GLU A CA 1
ATOM 1543 C C . GLU A 1 201 ? 18.168 33.101 -50.462 1.00 49.75 201 GLU A C 1
ATOM 1545 O O . GLU A 1 201 ? 18.371 34.104 -51.142 1.00 49.75 201 GLU A O 1
ATOM 1550 N N . SER A 1 202 ? 18.283 31.873 -50.988 1.00 46.62 202 SER A N 1
ATOM 1551 C CA . SER A 1 202 ? 18.683 31.642 -52.390 1.00 46.62 202 SER A CA 1
ATOM 1552 C C . SER A 1 202 ? 17.547 31.784 -53.414 1.00 46.62 202 SER A C 1
ATOM 1554 O O . SER A 1 202 ? 17.812 31.887 -54.608 1.00 46.62 202 SER A O 1
ATOM 1556 N N . ALA A 1 203 ? 16.286 31.805 -52.966 1.00 47.88 203 ALA A N 1
ATOM 1557 C CA . ALA A 1 203 ? 15.113 31.964 -53.832 1.00 47.88 203 ALA A CA 1
ATOM 1558 C C . ALA A 1 203 ? 14.668 33.434 -54.004 1.00 47.88 203 ALA A C 1
ATOM 1560 O O . ALA A 1 203 ? 13.714 33.700 -54.735 1.00 47.88 203 ALA A O 1
ATOM 1561 N N . ALA A 1 204 ? 15.334 34.378 -53.327 1.00 50.06 204 ALA A N 1
ATOM 1562 C CA . ALA A 1 204 ? 15.012 35.809 -53.336 1.00 50.06 204 ALA A CA 1
ATOM 1563 C C . ALA A 1 204 ? 16.112 36.703 -53.955 1.00 50.06 204 ALA A C 1
ATOM 1565 O O . ALA A 1 204 ? 15.998 37.929 -53.882 1.00 50.06 204 ALA A O 1
ATOM 1566 N N . ALA A 1 205 ? 17.148 36.111 -54.562 1.00 44.03 205 ALA A N 1
ATOM 1567 C CA . ALA A 1 205 ? 18.197 36.800 -55.324 1.00 44.03 205 ALA A CA 1
ATOM 1568 C C . ALA A 1 205 ? 18.095 36.458 -56.816 1.00 44.03 205 ALA A C 1
ATOM 1570 O O . ALA A 1 205 ? 18.297 37.381 -57.638 1.00 44.03 205 ALA A O 1
#